Protein AF-A0A7C0ZXF4-F1 (afdb_monomer_lite)

pLDDT: mean 77.09, std 25.72, range [29.72, 98.56]

Foldseek 3Di:
DEWEAADQFKIKDAQLVDPDYHYYYPDPPDDCDPQVVLQVVLVNLLVVLLCVVCVVVVWDCRGKMKMKGWDFDVPPTDTDDIDIDIDGPRDDPVCVVVSVVSSCPRPSNVCVQQDDKDKDWDADPVRAIWIFIDTDPNHDDDDGDGDGDDDDDDDDDDDDDPPDDDPDDDPDDDDDDDDDDDDDDPDDDDDDDDDDDD

Structure (mmCIF, N/CA/C/O backbone):
data_AF-A0A7C0ZXF4-F1
#
_entry.id   AF-A0A7C0ZXF4-F1
#
loop_
_atom_site.group_PDB
_atom_site.id
_atom_site.type_symbol
_atom_site.label_atom_id
_atom_site.label_alt_id
_atom_site.label_comp_id
_atom_site.label_asym_id
_atom_site.label_entity_id
_atom_site.label_seq_id
_atom_site.pdbx_PDB_ins_code
_atom_site.Cartn_x
_atom_site.Cartn_y
_atom_site.Cartn_z
_atom_site.occupancy
_atom_site.B_iso_or_equiv
_atom_site.auth_seq_id
_atom_site.auth_comp_id
_atom_site.auth_asym_id
_atom_site.auth_atom_id
_atom_site.pdbx_PDB_model_num
ATOM 1 N N . MET A 1 1 ? 7.082 3.151 11.664 1.00 93.88 1 MET A N 1
ATOM 2 C CA . MET A 1 1 ? 6.699 2.372 10.469 1.00 93.88 1 MET A CA 1
ATOM 3 C C . MET A 1 1 ? 7.755 1.317 10.208 1.00 93.88 1 MET A C 1
ATOM 5 O O . MET A 1 1 ? 8.885 1.661 9.881 1.00 93.88 1 MET A O 1
ATOM 9 N N . LYS A 1 2 ? 7.403 0.035 10.301 1.00 96.50 2 LYS A N 1
ATOM 10 C CA . LYS A 1 2 ? 8.338 -1.076 10.078 1.00 96.50 2 LYS A CA 1
ATOM 11 C C . LYS A 1 2 ? 7.888 -1.917 8.887 1.00 96.50 2 LYS A C 1
ATOM 13 O O . LYS A 1 2 ? 6.796 -2.484 8.903 1.00 96.50 2 LYS A O 1
ATOM 18 N N . ILE A 1 3 ? 8.728 -1.994 7.859 1.00 97.50 3 ILE A N 1
ATOM 19 C CA . ILE A 1 3 ? 8.533 -2.823 6.667 1.00 97.50 3 ILE A CA 1
ATOM 20 C C . ILE A 1 3 ? 9.551 -3.960 6.704 1.00 97.50 3 ILE A C 1
ATOM 22 O O . ILE A 1 3 ? 10.752 -3.711 6.757 1.00 97.50 3 ILE A O 1
ATOM 26 N N . ARG A 1 4 ? 9.079 -5.205 6.661 1.00 97.06 4 ARG A N 1
ATOM 27 C CA . ARG A 1 4 ? 9.933 -6.400 6.650 1.00 97.06 4 ARG A CA 1
ATOM 28 C C . ARG A 1 4 ? 9.696 -7.205 5.388 1.00 97.06 4 ARG A C 1
ATOM 30 O O . ARG A 1 4 ? 8.566 -7.631 5.144 1.00 97.06 4 ARG A O 1
ATOM 37 N N . LEU A 1 5 ? 10.750 -7.436 4.615 1.00 96.75 5 LEU A N 1
ATOM 38 C CA . LEU A 1 5 ? 10.744 -8.347 3.477 1.00 96.75 5 LEU A CA 1
ATOM 39 C C . LEU A 1 5 ? 10.961 -9.777 3.992 1.00 96.75 5 LEU A C 1
ATOM 41 O O . LEU A 1 5 ? 12.031 -10.093 4.511 1.00 96.75 5 LEU A O 1
ATOM 45 N N . LEU A 1 6 ? 9.928 -10.613 3.876 1.00 95.50 6 LEU A N 1
ATOM 46 C CA . LEU A 1 6 ? 9.914 -11.988 4.395 1.00 95.50 6 LEU A CA 1
ATOM 47 C C . LEU A 1 6 ? 10.426 -13.005 3.364 1.00 95.50 6 LEU A C 1
ATOM 49 O O . LEU A 1 6 ? 10.795 -14.121 3.712 1.00 95.50 6 LEU A O 1
ATOM 53 N N . GLY A 1 7 ? 10.428 -12.621 2.090 1.00 94.25 7 GLY A N 1
ATOM 54 C CA . GLY A 1 7 ? 10.913 -13.410 0.965 1.00 94.25 7 GLY A CA 1
ATOM 55 C C . GLY A 1 7 ? 10.896 -12.575 -0.312 1.00 94.25 7 GLY A C 1
ATOM 56 O O . GLY A 1 7 ? 10.597 -11.385 -0.278 1.00 94.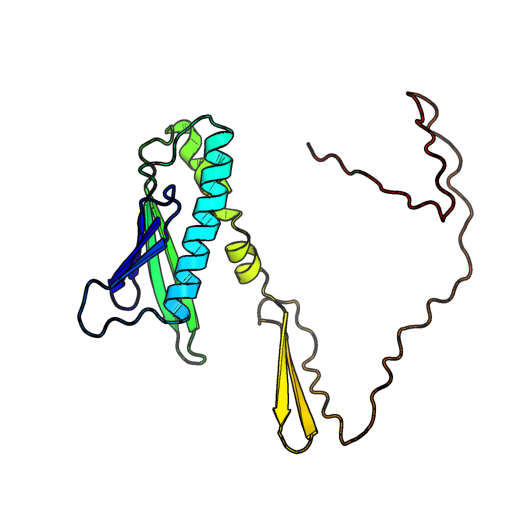25 7 GLY A O 1
ATOM 57 N N . GLU A 1 8 ? 11.176 -13.194 -1.456 1.00 94.25 8 GLU A N 1
ATOM 58 C CA . GLU A 1 8 ? 11.262 -12.485 -2.746 1.00 94.25 8 GLU A CA 1
ATOM 59 C C . GLU A 1 8 ? 9.948 -11.827 -3.186 1.00 94.25 8 GLU A C 1
ATOM 61 O O . GLU A 1 8 ? 9.953 -10.853 -3.935 1.00 94.25 8 GLU A O 1
ATOM 66 N N . THR A 1 9 ? 8.811 -12.371 -2.746 1.00 96.88 9 THR A N 1
ATOM 67 C CA . THR A 1 9 ? 7.481 -11.902 -3.154 1.00 96.88 9 THR A CA 1
ATOM 68 C C . THR A 1 9 ? 6.525 -11.701 -1.986 1.00 96.88 9 THR A C 1
ATOM 70 O O . THR A 1 9 ? 5.302 -11.825 -2.134 1.00 96.88 9 THR A O 1
ATOM 73 N N . GLU A 1 10 ? 7.075 -11.440 -0.802 1.00 97.75 10 GLU A N 1
ATOM 74 C CA . GLU A 1 10 ? 6.290 -11.272 0.410 1.00 97.75 10 GLU A CA 1
ATOM 75 C C . GLU A 1 10 ? 6.901 -10.240 1.358 1.00 97.75 10 GLU A C 1
ATOM 77 O O . GLU A 1 10 ? 8.080 -10.309 1.698 1.00 97.75 10 GLU A O 1
ATOM 82 N N . LEU A 1 11 ? 6.066 -9.322 1.851 1.00 98.00 11 LEU A N 1
ATOM 83 C CA . LEU A 1 11 ? 6.448 -8.373 2.891 1.00 98.00 11 LEU A CA 1
ATOM 84 C C . LEU A 1 11 ? 5.339 -8.168 3.921 1.00 98.00 11 LEU A C 1
ATOM 86 O O . LEU A 1 11 ? 4.159 -8.432 3.674 1.00 98.00 11 LEU A O 1
ATOM 90 N N . THR A 1 12 ? 5.726 -7.647 5.079 1.00 98.12 12 THR A N 1
ATOM 91 C CA . THR A 1 12 ? 4.804 -7.172 6.111 1.00 98.12 12 THR A CA 1
ATOM 92 C C . THR A 1 12 ? 5.082 -5.721 6.455 1.00 98.12 12 THR A C 1
ATOM 94 O O . THR A 1 12 ? 6.226 -5.275 6.447 1.00 98.12 12 THR A O 1
ATOM 97 N N . ALA A 1 13 ? 4.015 -4.995 6.757 1.00 97.56 13 ALA A N 1
ATOM 98 C CA . ALA A 1 13 ? 4.030 -3.615 7.193 1.00 97.56 13 ALA A CA 1
ATOM 99 C C . ALA A 1 13 ? 3.324 -3.533 8.553 1.00 97.56 13 ALA A C 1
ATOM 101 O O . ALA A 1 13 ? 2.176 -3.966 8.688 1.00 97.56 13 ALA A O 1
ATOM 102 N N . ARG A 1 14 ? 4.038 -3.043 9.566 1.00 97.31 14 ARG A N 1
ATOM 103 C CA . ARG A 1 14 ? 3.596 -2.951 10.965 1.00 97.31 14 ARG A CA 1
ATOM 104 C C . ARG A 1 14 ? 4.014 -1.620 11.569 1.00 97.31 14 ARG A C 1
ATOM 106 O O . ARG A 1 14 ? 4.796 -0.882 10.963 1.00 97.31 14 ARG A O 1
ATOM 113 N N . ASP A 1 15 ? 3.485 -1.323 12.751 1.00 95.56 15 ASP A N 1
ATOM 114 C CA . ASP A 1 15 ? 3.789 -0.110 13.516 1.00 95.56 15 ASP A CA 1
ATOM 115 C C . ASP A 1 15 ? 3.678 1.140 12.632 1.00 95.56 15 ASP A C 1
ATOM 117 O O . ASP A 1 15 ? 4.542 2.021 12.587 1.00 95.56 15 ASP A O 1
ATOM 121 N N . LEU A 1 16 ? 2.624 1.151 11.811 1.00 92.75 16 LEU A N 1
ATOM 122 C CA . LEU A 1 16 ? 2.461 2.097 10.711 1.00 92.75 16 LEU A CA 1
ATOM 123 C C . LEU A 1 16 ? 2.138 3.519 11.190 1.00 92.75 16 LEU A C 1
ATOM 125 O O . LEU A 1 16 ? 2.189 4.470 10.414 1.00 92.75 16 LEU A O 1
ATOM 129 N N . HIS A 1 17 ? 1.838 3.664 12.478 1.00 90.94 17 HIS A N 1
ATOM 130 C CA . HIS A 1 17 ? 1.586 4.929 13.148 1.00 90.94 17 HIS A CA 1
ATOM 131 C C . HIS A 1 17 ? 2.868 5.636 13.619 1.00 90.94 17 HIS A C 1
ATOM 133 O O . HIS A 1 17 ? 2.820 6.839 13.866 1.00 90.94 17 HIS A O 1
ATOM 139 N N . GLU A 1 18 ? 4.009 4.943 13.738 1.00 91.75 18 GLU A N 1
ATOM 140 C CA . GLU A 1 18 ? 5.262 5.596 14.148 1.00 91.75 18 GLU A CA 1
ATOM 141 C C . GLU A 1 18 ? 5.862 6.407 12.983 1.00 91.75 18 GLU A C 1
ATOM 143 O O . GLU A 1 18 ? 5.849 5.953 11.837 1.00 91.75 18 GLU A O 1
ATOM 148 N N . ALA A 1 19 ? 6.466 7.562 13.278 1.00 88.31 19 ALA A N 1
ATOM 149 C CA . ALA A 1 19 ? 6.980 8.494 12.267 1.00 88.31 19 ALA A CA 1
ATOM 150 C C . ALA A 1 19 ? 8.192 7.975 11.470 1.00 88.31 19 ALA A C 1
ATOM 152 O O . ALA A 1 19 ? 8.346 8.302 10.293 1.00 88.31 19 ALA A O 1
ATOM 153 N N . GLU A 1 20 ? 9.060 7.182 12.098 1.00 93.38 20 GLU A N 1
ATOM 154 C CA . GLU A 1 20 ? 10.287 6.692 11.471 1.00 93.38 20 GLU A CA 1
ATOM 155 C C . GLU A 1 20 ? 10.004 5.497 10.553 1.00 93.38 20 GLU A C 1
ATOM 157 O O . GLU A 1 20 ? 9.312 4.555 10.944 1.00 93.38 20 GLU A O 1
ATOM 162 N N . LEU A 1 21 ? 10.537 5.522 9.328 1.00 91.88 21 LEU A N 1
ATOM 163 C CA . LEU A 1 21 ? 10.459 4.403 8.391 1.00 91.88 21 LEU A CA 1
ATOM 164 C C . LEU A 1 21 ? 11.694 3.510 8.527 1.00 91.88 21 LEU A C 1
ATOM 166 O O . LEU A 1 21 ? 12.795 3.909 8.157 1.00 91.88 21 LEU A O 1
ATOM 170 N N . SER A 1 22 ? 11.484 2.275 8.969 1.00 93.94 22 SER A N 1
ATOM 171 C CA . SER A 1 22 ? 12.486 1.213 8.978 1.00 93.94 22 SER A CA 1
ATOM 172 C C . SER A 1 22 ? 12.133 0.154 7.937 1.00 93.94 22 SER A C 1
ATOM 174 O O . SER A 1 22 ? 10.993 -0.313 7.881 1.00 93.94 22 SER A O 1
ATOM 176 N N . VAL A 1 23 ? 13.107 -0.219 7.106 1.00 93.56 23 VAL A N 1
ATOM 177 C CA . VAL A 1 23 ? 12.973 -1.275 6.096 1.00 93.56 23 VAL A CA 1
ATOM 178 C C . VAL A 1 23 ? 14.054 -2.317 6.341 1.00 93.56 23 VAL A C 1
ATOM 180 O O . VAL A 1 23 ? 15.241 -1.996 6.311 1.00 93.56 23 VAL A O 1
ATOM 183 N N . THR A 1 24 ? 13.649 -3.563 6.565 1.00 93.94 24 THR A N 1
ATOM 184 C CA . THR A 1 24 ? 14.561 -4.688 6.787 1.00 93.94 24 THR A CA 1
ATOM 185 C C . THR A 1 24 ? 14.213 -5.868 5.883 1.00 93.94 24 THR A C 1
ATOM 187 O O . THR A 1 24 ? 13.098 -5.977 5.367 1.00 93.94 24 THR A O 1
ATOM 190 N N . ALA A 1 25 ? 15.184 -6.755 5.672 1.00 92.62 25 ALA A N 1
ATOM 191 C CA . ALA A 1 25 ? 15.003 -8.005 4.948 1.00 92.62 25 ALA A CA 1
ATOM 192 C C . ALA A 1 25 ? 15.467 -9.170 5.825 1.00 92.62 25 ALA A C 1
ATOM 194 O O . ALA A 1 25 ? 16.545 -9.105 6.410 1.00 92.62 25 ALA A O 1
ATOM 195 N N . ASP A 1 26 ? 14.644 -10.212 5.931 1.00 87.62 26 ASP A N 1
ATOM 196 C CA . ASP A 1 26 ? 14.838 -11.289 6.910 1.00 87.62 26 ASP A CA 1
ATOM 197 C C . ASP A 1 26 ? 15.811 -12.395 6.439 1.00 87.62 26 ASP A C 1
ATOM 199 O O . ASP A 1 26 ? 16.071 -13.337 7.184 1.00 87.62 26 ASP A O 1
ATOM 203 N N . GLY A 1 27 ? 16.359 -12.306 5.222 1.00 80.69 27 GLY A N 1
ATOM 204 C CA . GLY A 1 27 ? 17.192 -13.349 4.615 1.00 80.69 27 GLY A CA 1
ATOM 205 C C . GLY A 1 27 ? 18.392 -12.804 3.845 1.00 80.69 27 GLY A C 1
ATOM 206 O O . GLY A 1 27 ? 18.349 -11.705 3.286 1.00 80.69 27 GLY A O 1
ATOM 207 N N . GLU A 1 28 ? 19.467 -13.593 3.790 1.00 80.12 28 GLU A N 1
ATOM 208 C CA . GLU A 1 28 ? 20.647 -13.268 2.988 1.00 80.12 28 GLU A CA 1
ATOM 209 C C . GLU A 1 28 ? 20.293 -13.205 1.496 1.00 80.12 28 GLU A C 1
ATOM 211 O O . GLU A 1 28 ? 19.558 -14.038 0.969 1.00 80.12 28 GLU A O 1
ATOM 216 N N . GLY A 1 29 ? 20.797 -12.182 0.804 1.00 81.75 29 GLY A N 1
ATOM 217 C CA . GLY A 1 29 ? 20.542 -11.977 -0.624 1.00 81.75 29 GLY A CA 1
ATOM 218 C C . GLY A 1 29 ? 19.190 -11.340 -0.963 1.00 81.75 29 GLY A C 1
ATOM 219 O O . GLY A 1 29 ? 19.013 -10.904 -2.102 1.00 81.75 29 GLY A O 1
ATOM 220 N N . LEU A 1 30 ? 18.271 -11.195 0.000 1.00 88.44 30 LEU A N 1
ATOM 221 C CA . LEU A 1 30 ? 17.041 -10.436 -0.212 1.00 88.44 30 LEU A CA 1
ATOM 222 C C . LEU A 1 30 ? 17.370 -8.956 -0.428 1.00 88.44 30 LEU A C 1
ATOM 224 O O . LEU A 1 30 ? 18.056 -8.314 0.370 1.00 88.44 30 LEU A O 1
ATOM 228 N N . ARG A 1 31 ? 16.869 -8.403 -1.532 1.00 86.12 31 ARG A N 1
ATOM 229 C CA . ARG A 1 31 ? 17.080 -7.005 -1.905 1.00 86.12 31 ARG A CA 1
ATOM 230 C C . ARG A 1 31 ? 15.752 -6.289 -1.999 1.00 86.12 31 ARG A C 1
ATOM 232 O O . ARG A 1 31 ? 14.851 -6.720 -2.707 1.00 86.12 31 ARG A O 1
ATOM 239 N N . PHE A 1 32 ? 15.670 -5.157 -1.316 1.00 90.56 32 PHE A N 1
ATOM 240 C CA . PHE A 1 32 ? 14.528 -4.268 -1.418 1.00 90.56 32 PHE A CA 1
ATOM 241 C C . PHE A 1 32 ? 14.687 -3.387 -2.661 1.00 90.56 32 PHE A C 1
ATOM 243 O O . PHE A 1 32 ? 15.427 -2.402 -2.652 1.00 90.56 32 PHE A O 1
ATOM 250 N N . GLY A 1 33 ? 14.071 -3.807 -3.765 1.00 92.75 33 GLY A N 1
ATOM 251 C CA . GLY A 1 33 ? 14.150 -3.149 -5.060 1.00 92.75 33 GLY A CA 1
ATOM 252 C C . GLY A 1 33 ? 12.904 -2.336 -5.400 1.00 92.75 33 GLY A C 1
ATOM 253 O O . GLY A 1 33 ? 12.018 -2.093 -4.581 1.00 92.75 33 GLY A O 1
ATOM 254 N N . ALA A 1 34 ? 12.828 -1.902 -6.659 1.00 94.75 34 ALA A N 1
ATOM 255 C CA . ALA A 1 34 ? 11.731 -1.067 -7.142 1.00 94.75 34 ALA A CA 1
ATOM 256 C C . ALA A 1 34 ? 10.359 -1.766 -7.066 1.00 94.75 34 ALA A C 1
ATOM 258 O O . ALA A 1 34 ? 9.347 -1.102 -6.846 1.00 94.75 34 ALA A O 1
ATOM 259 N N . MET A 1 35 ? 10.315 -3.092 -7.233 1.00 95.06 35 MET A N 1
ATOM 260 C CA . MET A 1 35 ? 9.062 -3.854 -7.199 1.00 95.06 35 MET A CA 1
ATOM 261 C C . MET A 1 35 ? 8.552 -4.003 -5.760 1.00 95.06 35 MET A C 1
ATOM 263 O O . MET A 1 35 ? 7.368 -3.789 -5.499 1.00 95.06 35 MET A O 1
ATOM 267 N N . GLU A 1 36 ? 9.452 -4.262 -4.813 1.00 95.88 36 GLU A N 1
ATOM 268 C CA . GLU A 1 36 ? 9.168 -4.323 -3.378 1.00 95.88 36 GLU A CA 1
ATOM 269 C C . GLU A 1 36 ? 8.729 -2.944 -2.866 1.00 95.88 36 GLU A C 1
ATOM 271 O O . GLU A 1 36 ? 7.735 -2.830 -2.144 1.00 95.88 36 GLU A O 1
ATOM 276 N N . MET A 1 37 ? 9.400 -1.873 -3.309 1.00 95.94 37 MET A N 1
ATOM 277 C CA . MET A 1 37 ? 9.008 -0.490 -3.018 1.00 95.94 37 MET A CA 1
ATOM 278 C C . MET A 1 37 ? 7.623 -0.155 -3.572 1.00 95.94 37 MET A C 1
ATOM 280 O O . MET A 1 37 ? 6.831 0.496 -2.891 1.00 95.94 37 MET A O 1
ATOM 284 N N . PHE A 1 38 ? 7.296 -0.615 -4.780 1.00 96.94 38 PHE A N 1
ATOM 285 C CA . PHE A 1 38 ? 5.969 -0.423 -5.356 1.00 96.94 38 PHE A CA 1
ATOM 286 C C . PHE A 1 38 ? 4.886 -1.106 -4.510 1.00 96.94 38 PHE A C 1
ATOM 288 O O . PHE A 1 38 ? 3.908 -0.461 -4.130 1.00 96.94 38 PHE A O 1
ATOM 295 N N . VAL A 1 39 ? 5.071 -2.374 -4.135 1.00 97.69 39 VAL A N 1
ATOM 296 C CA . VAL A 1 39 ? 4.112 -3.085 -3.271 1.00 97.69 39 VAL A CA 1
ATOM 297 C C . VAL A 1 39 ? 4.019 -2.437 -1.885 1.00 97.69 39 VAL A C 1
ATOM 299 O O . VAL A 1 39 ? 2.926 -2.299 -1.335 1.00 97.69 39 VAL A O 1
ATOM 302 N N . THR A 1 40 ? 5.141 -1.957 -1.348 1.00 97.62 40 THR A N 1
ATOM 303 C CA . THR A 1 40 ? 5.182 -1.197 -0.090 1.00 97.62 40 THR A CA 1
ATOM 304 C C . THR A 1 40 ? 4.375 0.090 -0.192 1.00 97.62 40 THR A C 1
ATOM 306 O O . THR A 1 40 ? 3.578 0.384 0.695 1.00 97.62 40 THR A O 1
ATOM 309 N N . SER A 1 41 ? 4.501 0.830 -1.297 1.00 97.62 41 SER A N 1
ATOM 310 C CA . SER A 1 41 ? 3.715 2.046 -1.515 1.00 97.62 41 SER A CA 1
ATOM 311 C C . SER A 1 41 ? 2.211 1.758 -1.511 1.00 97.62 41 SER A C 1
ATOM 313 O O . SER A 1 41 ? 1.449 2.525 -0.924 1.00 97.62 41 SER A O 1
ATOM 315 N N . LEU A 1 42 ? 1.781 0.617 -2.067 1.00 98.00 42 LEU A N 1
ATOM 316 C CA . LEU A 1 42 ? 0.381 0.190 -2.055 1.00 98.00 42 LEU A CA 1
ATOM 317 C C . LEU A 1 42 ? -0.119 -0.103 -0.630 1.00 98.00 42 LEU A C 1
ATOM 319 O O . LEU A 1 42 ? -1.220 0.321 -0.271 1.00 98.00 42 LEU A O 1
ATOM 323 N N . ALA A 1 43 ? 0.695 -0.770 0.194 1.00 98.06 43 ALA A N 1
ATOM 324 C CA . ALA A 1 43 ? 0.382 -1.005 1.604 1.00 98.06 43 ALA A CA 1
ATOM 325 C C . ALA A 1 43 ? 0.264 0.315 2.385 1.00 98.06 43 ALA A C 1
ATOM 327 O O . ALA A 1 43 ? -0.731 0.532 3.072 1.00 98.06 43 ALA A O 1
ATOM 328 N N . LEU A 1 44 ? 1.225 1.231 2.221 1.00 97.50 44 LEU A N 1
ATOM 329 C CA . LEU A 1 44 ? 1.225 2.533 2.900 1.00 97.50 44 LEU A CA 1
ATOM 330 C C . LEU A 1 44 ? 0.060 3.429 2.456 1.00 97.50 44 LEU A C 1
ATOM 332 O O . LEU A 1 44 ? -0.576 4.072 3.287 1.00 97.50 44 LEU A O 1
ATOM 336 N N . CYS A 1 45 ? -0.267 3.436 1.163 1.00 98.31 45 CYS A N 1
ATOM 337 C CA . CYS A 1 45 ? -1.445 4.125 0.636 1.00 98.31 45 CYS A CA 1
ATOM 338 C C . CYS A 1 45 ? -2.739 3.590 1.257 1.00 98.31 45 CYS A C 1
ATOM 340 O O . CYS A 1 45 ? -3.602 4.367 1.662 1.00 98.31 45 CYS A O 1
ATOM 342 N N . THR A 1 46 ? -2.859 2.268 1.374 1.00 98.38 46 TH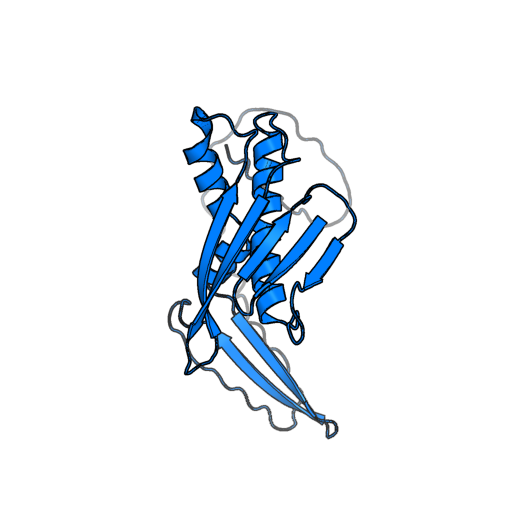R A N 1
ATOM 343 C CA . THR A 1 46 ? -4.035 1.636 1.984 1.00 98.38 46 THR A CA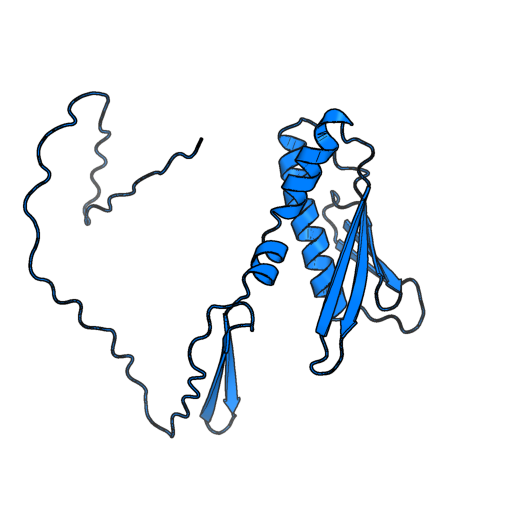 1
ATOM 344 C C . THR A 1 46 ? -4.126 1.956 3.469 1.00 98.38 46 THR A C 1
ATOM 346 O O . THR A 1 46 ? -5.189 2.346 3.948 1.00 98.38 46 THR A O 1
ATOM 349 N N . TYR A 1 47 ? -3.004 1.889 4.186 1.00 98.06 47 TYR A N 1
ATOM 350 C CA . TYR A 1 47 ? -2.936 2.312 5.579 1.00 98.06 47 TYR A CA 1
ATOM 351 C C . TYR A 1 47 ? -3.358 3.771 5.765 1.00 98.06 47 TYR A C 1
ATOM 353 O O . TYR A 1 47 ? -4.136 4.051 6.667 1.00 98.06 47 TYR A O 1
ATOM 361 N N . ALA A 1 48 ? -2.922 4.698 4.908 1.00 97.62 48 ALA A N 1
ATOM 362 C CA . ALA A 1 48 ? -3.311 6.104 5.021 1.00 97.62 48 ALA A CA 1
ATOM 363 C C . ALA A 1 48 ? -4.836 6.298 4.920 1.00 97.62 48 ALA A C 1
ATOM 365 O O . ALA A 1 48 ? -5.415 7.088 5.672 1.00 97.62 48 ALA A O 1
ATOM 366 N N . VAL A 1 49 ? -5.498 5.544 4.034 1.00 98.31 49 VAL A N 1
ATOM 367 C CA . VAL A 1 49 ? -6.964 5.547 3.928 1.00 98.31 49 VAL A CA 1
ATOM 368 C C . VAL A 1 49 ? -7.606 4.940 5.173 1.00 98.31 49 VAL A C 1
ATOM 370 O O . VAL A 1 49 ? -8.512 5.549 5.741 1.00 98.31 49 VAL A O 1
ATOM 373 N N . LEU A 1 50 ? -7.111 3.794 5.649 1.00 98.19 50 LEU A N 1
ATOM 374 C CA . LEU A 1 50 ? -7.634 3.138 6.850 1.00 98.19 50 LEU A CA 1
ATOM 375 C C . LEU A 1 50 ? -7.431 3.975 8.112 1.00 98.19 50 LEU A C 1
ATOM 377 O O . LEU A 1 50 ? -8.357 4.092 8.899 1.00 98.19 50 LEU A O 1
ATOM 381 N N . ALA A 1 51 ? -6.288 4.637 8.274 1.00 97.31 51 ALA A N 1
ATOM 382 C CA . ALA A 1 51 ? -6.034 5.571 9.366 1.00 97.31 51 ALA A CA 1
ATOM 383 C C . ALA A 1 51 ? -6.971 6.785 9.305 1.00 97.31 51 ALA A C 1
ATOM 385 O O . ALA A 1 51 ? -7.419 7.285 10.335 1.00 97.31 51 ALA A O 1
ATOM 386 N N . SER A 1 52 ? -7.313 7.259 8.102 1.00 97.62 52 SER A N 1
ATOM 387 C CA . SER A 1 52 ? -8.325 8.305 7.950 1.00 97.62 52 SER A CA 1
ATOM 388 C C . SER A 1 52 ? -9.728 7.818 8.292 1.00 97.62 52 SER A C 1
ATOM 390 O O . SER A 1 52 ? -10.480 8.556 8.923 1.00 97.62 52 SER A O 1
ATOM 392 N N . TYR A 1 53 ? -10.076 6.596 7.895 1.00 98.12 53 TYR A N 1
ATOM 393 C CA . TYR A 1 53 ? -11.344 5.967 8.240 1.00 98.12 53 TYR A CA 1
ATOM 394 C C . TYR A 1 53 ? -11.456 5.712 9.750 1.00 98.12 53 TYR A C 1
ATOM 396 O O . TYR A 1 53 ? -12.468 6.051 10.351 1.00 98.12 53 TYR A O 1
ATOM 404 N N . ALA A 1 54 ? -10.387 5.224 10.381 1.00 97.81 54 ALA A N 1
ATOM 405 C CA . ALA A 1 54 ? -10.290 4.962 11.813 1.00 97.81 54 ALA A CA 1
ATOM 406 C C . ALA A 1 54 ? -10.641 6.199 12.650 1.00 97.81 54 ALA A C 1
ATOM 408 O O . ALA A 1 54 ? -11.433 6.108 13.582 1.00 97.81 54 ALA A O 1
ATOM 409 N N . ARG A 1 55 ? -10.157 7.383 12.244 1.00 97.38 55 ARG A N 1
ATOM 410 C CA . ARG A 1 55 ? -10.526 8.662 12.877 1.00 97.38 55 ARG A CA 1
ATOM 411 C C . ARG A 1 55 ? -12.021 8.978 12.796 1.00 97.38 55 ARG A C 1
ATOM 413 O O . ARG A 1 55 ? -12.538 9.616 13.700 1.00 97.38 55 ARG A O 1
ATOM 420 N N . GLN A 1 56 ? -12.712 8.565 11.732 1.00 97.44 56 GLN A N 1
ATOM 421 C CA . GLN A 1 56 ? -14.156 8.804 11.568 1.00 97.44 56 GLN A CA 1
ATOM 422 C C . GLN A 1 56 ? -15.003 7.892 12.457 1.00 97.44 56 GLN A C 1
ATOM 424 O O . GLN A 1 56 ? -16.129 8.244 12.793 1.00 97.44 56 GLN A O 1
ATOM 429 N N . ILE A 1 57 ? -14.477 6.716 12.798 1.00 97.25 57 ILE A N 1
ATOM 430 C CA . ILE A 1 57 ? -15.135 5.734 13.667 1.00 97.25 57 ILE A CA 1
ATOM 431 C C . ILE A 1 57 ? -14.508 5.680 15.066 1.00 97.25 57 ILE A C 1
ATOM 433 O O . ILE A 1 57 ? -14.764 4.732 15.801 1.00 97.25 57 ILE A O 1
ATOM 437 N N . GLU A 1 58 ? -13.671 6.667 15.403 1.00 96.62 58 GLU A N 1
ATOM 438 C CA . GLU A 1 58 ? -13.000 6.815 16.703 1.00 96.62 58 GLU A CA 1
ATOM 439 C C . GLU A 1 58 ? -12.292 5.530 17.174 1.00 96.62 58 GLU A C 1
ATOM 441 O O . GLU A 1 58 ? -12.307 5.169 18.346 1.00 96.62 58 GLU A O 1
ATOM 446 N N . THR A 1 59 ? -11.670 4.818 16.232 1.00 96.56 59 THR A N 1
ATOM 447 C CA . THR A 1 59 ? -10.936 3.566 16.467 1.00 96.56 59 THR A CA 1
ATOM 448 C C . THR A 1 59 ? -9.437 3.800 16.270 1.00 96.56 59 THR A C 1
ATOM 450 O O . THR A 1 59 ? -9.042 4.624 15.441 1.00 96.56 59 THR A O 1
ATOM 453 N N . GLY A 1 60 ? -8.585 3.101 17.020 1.00 95.81 60 GLY A N 1
ATOM 454 C CA . GLY A 1 60 ? -7.138 3.184 16.845 1.00 95.81 60 GLY A CA 1
ATOM 455 C C . GLY A 1 60 ? -6.615 2.298 15.709 1.00 95.81 60 GLY A C 1
ATOM 456 O O . GLY A 1 60 ? -7.337 1.513 15.089 1.00 95.81 60 GLY A O 1
ATOM 457 N N . VAL A 1 61 ? -5.337 2.485 15.381 1.00 96.81 61 VAL A N 1
ATOM 458 C CA . VAL A 1 61 ? -4.616 1.750 14.323 1.00 96.81 61 VAL A CA 1
ATOM 459 C C . VAL A 1 61 ? -3.254 1.254 14.809 1.00 96.81 61 VAL A C 1
ATOM 461 O O . VAL A 1 61 ? -2.370 0.986 13.993 1.00 96.81 61 VAL A O 1
ATOM 464 N N . ALA A 1 62 ? -3.057 1.188 16.129 1.00 94.56 62 ALA A N 1
ATOM 465 C CA . ALA A 1 62 ? -1.756 0.879 16.710 1.00 94.56 62 ALA A CA 1
ATOM 466 C C . ALA A 1 62 ? -1.306 -0.523 16.281 1.00 94.56 62 ALA A C 1
ATOM 468 O O . ALA A 1 62 ? -0.203 -0.675 15.753 1.00 94.56 62 ALA A O 1
ATOM 469 N N . ASP A 1 63 ? -2.226 -1.486 16.370 1.00 95.06 63 ASP A N 1
ATOM 470 C CA . ASP A 1 63 ? -1.996 -2.891 16.027 1.00 95.06 63 ASP A CA 1
ATOM 471 C C . ASP A 1 63 ? -2.414 -3.261 14.593 1.00 95.06 63 ASP A C 1
ATOM 473 O O . ASP A 1 63 ? -2.535 -4.444 14.253 1.00 95.06 63 ASP A O 1
ATOM 477 N N . LEU A 1 64 ? -2.640 -2.270 13.721 1.00 97.75 64 LEU A N 1
ATOM 478 C CA . LEU A 1 64 ? -2.975 -2.519 12.321 1.00 97.75 64 LEU A CA 1
ATOM 479 C C . LEU A 1 64 ? -1.742 -3.037 11.570 1.00 97.75 64 LEU A C 1
ATOM 481 O O . LEU A 1 64 ? -0.707 -2.374 11.481 1.00 97.75 64 LEU A O 1
ATOM 485 N N . GLN A 1 65 ? -1.872 -4.224 10.983 1.00 98.31 65 GLN A N 1
ATOM 486 C CA . GLN A 1 65 ? -0.819 -4.871 10.206 1.00 98.31 65 GLN A CA 1
ATOM 487 C C . GLN A 1 65 ? -1.304 -5.180 8.796 1.00 98.31 65 GLN A C 1
ATOM 489 O O . GLN A 1 65 ? -2.434 -5.626 8.599 1.00 98.31 65 GLN A O 1
ATOM 494 N N . ILE A 1 66 ? -0.422 -5.007 7.815 1.00 98.56 66 ILE A N 1
ATOM 495 C CA . ILE A 1 66 ? -0.697 -5.348 6.420 1.00 98.56 66 ILE A CA 1
ATOM 496 C C . ILE A 1 66 ? 0.356 -6.346 5.947 1.00 98.56 66 ILE A C 1
ATOM 498 O O . ILE A 1 66 ? 1.554 -6.068 5.984 1.00 98.56 66 ILE A O 1
ATOM 502 N N . ARG A 1 67 ? -0.080 -7.516 5.482 1.00 98.56 67 ARG A N 1
ATOM 503 C CA . ARG A 1 67 ? 0.766 -8.506 4.814 1.00 98.56 67 ARG A CA 1
ATOM 504 C C . ARG A 1 67 ? 0.489 -8.468 3.321 1.00 98.56 67 ARG A C 1
ATOM 506 O O . ARG A 1 67 ? -0.650 -8.611 2.882 1.00 98.56 67 ARG A O 1
ATOM 513 N N . MET A 1 68 ? 1.550 -8.317 2.544 1.00 98.50 68 MET A N 1
ATOM 514 C CA . MET A 1 68 ? 1.496 -8.231 1.093 1.00 98.50 68 MET A CA 1
ATOM 515 C C . MET A 1 68 ? 2.182 -9.446 0.490 1.00 98.50 68 MET A C 1
ATOM 517 O O . MET A 1 68 ? 3.318 -9.759 0.840 1.00 98.50 68 MET A O 1
ATOM 521 N N . ARG A 1 69 ? 1.507 -10.106 -0.447 1.00 98.50 69 ARG A N 1
ATOM 522 C CA . ARG A 1 69 ? 2.064 -11.189 -1.264 1.00 98.50 69 ARG A CA 1
ATOM 523 C C . ARG A 1 69 ? 1.805 -10.871 -2.720 1.00 98.50 69 ARG A C 1
ATOM 525 O O . ARG A 1 69 ? 0.697 -10.466 -3.058 1.00 98.50 69 ARG A O 1
ATOM 532 N N . TRP A 1 70 ? 2.780 -11.063 -3.590 1.00 98.12 70 TRP A N 1
ATOM 533 C CA . TRP A 1 70 ? 2.587 -10.837 -5.019 1.00 98.12 70 TRP A CA 1
ATOM 534 C C . TRP A 1 70 ? 3.151 -11.980 -5.845 1.00 98.12 70 TRP A C 1
ATOM 536 O O . TRP A 1 70 ? 3.799 -12.885 -5.333 1.00 98.12 70 TRP A O 1
ATOM 546 N N . ARG A 1 71 ? 2.853 -11.960 -7.140 1.00 97.62 71 ARG A N 1
ATOM 547 C CA . ARG A 1 71 ? 3.454 -12.875 -8.108 1.00 97.62 71 ARG A CA 1
ATOM 548 C C . ARG A 1 71 ? 3.840 -12.113 -9.362 1.00 97.62 71 ARG A C 1
ATOM 550 O 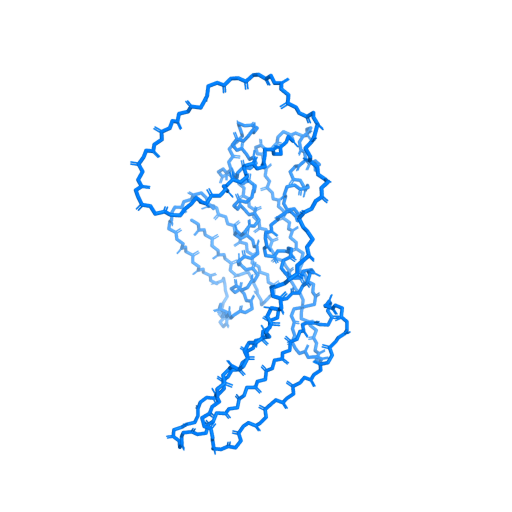O . ARG A 1 71 ? 3.140 -11.177 -9.764 1.00 97.62 71 ARG A O 1
ATOM 557 N N . TYR A 1 72 ? 4.935 -12.525 -9.980 1.00 96.25 72 TYR A N 1
ATOM 558 C CA . TYR A 1 72 ? 5.367 -11.989 -11.260 1.00 96.25 72 TYR A CA 1
ATOM 559 C C . TYR A 1 72 ? 4.705 -12.745 -12.418 1.00 96.25 72 TYR A C 1
ATOM 561 O O . TYR A 1 72 ? 4.325 -13.908 -12.292 1.00 96.25 72 TYR A O 1
ATOM 569 N N . ARG A 1 73 ? 4.563 -12.073 -13.559 1.00 95.06 73 ARG A N 1
ATOM 570 C CA . ARG A 1 73 ? 4.289 -12.699 -14.855 1.00 95.06 73 ARG A CA 1
ATOM 571 C C . ARG A 1 73 ? 5.393 -12.293 -15.811 1.00 95.06 73 ARG A C 1
ATOM 573 O O . ARG A 1 73 ? 5.730 -11.114 -15.887 1.00 95.06 73 ARG A O 1
ATOM 580 N N . ASP A 1 74 ? 5.886 -13.253 -16.580 1.00 93.62 74 ASP A N 1
ATOM 581 C CA . ASP A 1 74 ? 6.842 -13.010 -17.652 1.00 93.62 74 ASP A CA 1
ATOM 582 C C . ASP A 1 74 ? 6.183 -12.467 -18.925 1.00 93.62 74 ASP A C 1
ATOM 584 O O . ASP A 1 74 ? 4.990 -12.639 -19.177 1.00 93.62 74 ASP A O 1
ATOM 588 N N . ARG A 1 75 ? 6.997 -11.838 -19.779 1.00 89.75 75 ARG A N 1
ATOM 589 C CA . ARG A 1 75 ? 6.615 -11.386 -21.132 1.00 89.75 75 ARG A CA 1
ATOM 590 C C . ARG A 1 75 ? 5.360 -10.475 -21.172 1.00 89.75 75 ARG A C 1
ATOM 592 O O . ARG A 1 75 ? 4.308 -10.883 -21.667 1.00 89.75 75 ARG A O 1
ATOM 599 N N . PRO A 1 76 ? 5.461 -9.192 -20.767 1.00 88.62 76 PRO A N 1
ATOM 600 C CA . PRO A 1 76 ? 6.601 -8.548 -20.108 1.00 88.62 76 PRO A CA 1
ATOM 601 C C . PRO A 1 76 ? 6.669 -8.873 -18.613 1.00 88.62 76 PRO A C 1
ATOM 603 O O . PRO A 1 76 ? 5.617 -9.020 -17.989 1.00 88.62 76 PRO A O 1
ATOM 606 N N . TYR A 1 77 ? 7.895 -8.910 -18.071 1.00 91.56 77 TYR A N 1
ATOM 607 C CA . TYR A 1 77 ? 8.160 -9.078 -16.639 1.00 91.56 77 TYR A CA 1
ATOM 608 C C . TYR A 1 77 ? 7.517 -7.941 -15.842 1.00 91.56 77 TYR A C 1
ATOM 610 O O . TYR A 1 77 ? 7.863 -6.772 -16.025 1.00 91.56 77 TYR A O 1
ATOM 618 N N . ARG A 1 78 ? 6.533 -8.282 -15.011 1.00 93.25 78 ARG A N 1
ATOM 619 C CA . ARG A 1 78 ? 5.771 -7.339 -14.181 1.00 93.25 78 ARG A CA 1
ATOM 620 C C . ARG A 1 78 ? 5.095 -8.061 -13.024 1.00 93.25 78 ARG A C 1
ATOM 622 O O . ARG A 1 78 ? 4.952 -9.281 -13.060 1.00 93.25 78 ARG A O 1
ATOM 629 N N . ILE A 1 79 ? 4.594 -7.304 -12.052 1.00 94.94 79 ILE A N 1
ATOM 630 C CA . ILE A 1 79 ? 3.636 -7.830 -11.073 1.00 94.94 79 ILE A CA 1
ATOM 631 C C . ILE A 1 79 ? 2.333 -8.183 -11.793 1.00 94.94 79 ILE A C 1
ATOM 633 O O . ILE A 1 79 ? 1.771 -7.368 -12.525 1.00 94.94 79 ILE A O 1
ATOM 637 N N . ASP A 1 80 ? 1.876 -9.412 -11.594 1.00 95.12 80 ASP A N 1
ATOM 638 C CA . ASP A 1 80 ? 0.627 -9.929 -12.146 1.00 95.12 80 ASP A CA 1
ATOM 639 C C . ASP A 1 80 ? -0.546 -9.740 -11.192 1.00 95.12 80 ASP A C 1
ATOM 641 O O . ASP A 1 80 ? -1.620 -9.307 -11.599 1.00 95.12 80 ASP A O 1
ATOM 645 N N . ALA A 1 81 ? -0.327 -10.076 -9.922 1.00 95.81 81 ALA A N 1
ATOM 646 C CA . ALA A 1 81 ? -1.331 -10.002 -8.876 1.00 95.81 81 ALA A CA 1
ATOM 647 C C . ALA A 1 81 ? -0.674 -9.628 -7.549 1.00 95.81 81 ALA A C 1
ATOM 649 O O . ALA A 1 81 ? 0.459 -10.034 -7.275 1.00 95.81 81 ALA A O 1
ATOM 650 N N . VAL A 1 82 ? -1.419 -8.885 -6.733 1.00 97.38 82 VAL A N 1
ATOM 651 C CA . VAL A 1 82 ? -1.062 -8.529 -5.361 1.00 97.38 82 VAL A CA 1
ATOM 652 C C . VAL A 1 82 ? -2.220 -8.933 -4.459 1.00 97.38 82 VAL A C 1
ATOM 654 O O . VAL A 1 82 ? -3.353 -8.520 -4.682 1.00 97.38 82 VAL A O 1
ATOM 657 N N . ASN A 1 83 ? -1.924 -9.732 -3.443 1.00 97.88 83 ASN A N 1
ATOM 658 C CA . ASN A 1 83 ? -2.838 -10.106 -2.378 1.00 97.88 83 ASN A CA 1
ATOM 659 C C . ASN A 1 83 ? -2.466 -9.318 -1.123 1.00 97.88 83 ASN A C 1
ATOM 661 O O . ASN A 1 83 ? -1.317 -9.368 -0.673 1.00 97.88 83 ASN A O 1
ATOM 665 N N . MET A 1 84 ? -3.446 -8.620 -0.561 1.00 98.00 84 MET A N 1
ATOM 666 C CA . MET A 1 84 ? -3.309 -7.822 0.650 1.00 98.00 84 MET A CA 1
ATOM 667 C C . MET A 1 84 ? -4.158 -8.444 1.755 1.00 98.00 84 MET A C 1
ATOM 669 O O . MET A 1 84 ? -5.358 -8.629 1.586 1.00 98.00 84 MET A O 1
ATOM 673 N N . ASP A 1 85 ? -3.519 -8.780 2.868 1.00 98.31 85 ASP A N 1
ATOM 674 C CA . ASP A 1 85 ? -4.147 -9.318 4.072 1.00 98.31 85 ASP A CA 1
ATOM 675 C C . ASP A 1 85 ? -3.980 -8.277 5.184 1.00 98.31 85 ASP A C 1
ATOM 677 O O . ASP A 1 85 ? -2.855 -7.907 5.529 1.00 98.31 85 ASP A O 1
ATOM 681 N N . ILE A 1 86 ? -5.100 -7.745 5.672 1.00 98.38 86 ILE A N 1
ATOM 682 C CA . ILE A 1 86 ? -5.139 -6.662 6.654 1.00 98.38 86 ILE A CA 1
ATOM 683 C C . ILE A 1 86 ? -5.648 -7.242 7.964 1.00 98.38 86 ILE A C 1
ATOM 685 O O . ILE A 1 86 ? -6.762 -7.757 8.036 1.00 98.38 86 ILE A O 1
ATOM 689 N N . ARG A 1 87 ? -4.843 -7.112 9.016 1.00 98.25 87 ARG A N 1
ATOM 690 C CA . ARG A 1 87 ? -5.226 -7.464 10.381 1.00 98.25 87 ARG A CA 1
ATOM 691 C C . ARG A 1 87 ? -5.413 -6.185 11.168 1.00 98.25 87 ARG A C 1
ATOM 693 O O . ARG A 1 87 ? -4.468 -5.417 11.315 1.00 98.25 87 ARG A O 1
ATOM 700 N N . TRP A 1 88 ? -6.624 -5.974 11.665 1.00 97.75 88 TRP A N 1
ATOM 701 C CA . TRP A 1 88 ? -6.977 -4.799 12.450 1.00 97.75 88 TRP A CA 1
ATOM 702 C C . TRP A 1 88 ? -7.763 -5.234 13.695 1.00 97.75 88 TRP A C 1
ATOM 704 O O . TRP A 1 88 ? -8.989 -5.283 13.649 1.00 97.75 88 TRP A O 1
ATOM 714 N N . PRO A 1 89 ? -7.068 -5.589 14.793 1.00 97.06 89 PRO A N 1
ATOM 715 C CA . PRO A 1 89 ? -7.705 -6.126 16.000 1.00 97.06 89 PRO A CA 1
ATOM 716 C C . PRO A 1 89 ? -8.703 -5.167 16.657 1.00 97.06 89 PRO A C 1
ATOM 718 O O . PRO A 1 89 ? -9.703 -5.600 17.212 1.00 97.06 89 PRO A O 1
ATOM 721 N N . GLU A 1 90 ? -8.437 -3.864 16.574 1.00 95.75 90 GLU A N 1
ATOM 722 C CA . GLU A 1 90 ? -9.268 -2.817 17.176 1.00 95.75 90 GLU A CA 1
ATOM 723 C C . GLU A 1 90 ? -10.550 -2.517 16.372 1.00 95.75 90 GLU A C 1
ATOM 725 O O . GLU A 1 90 ? -11.405 -1.772 16.845 1.00 95.75 90 GLU A O 1
ATOM 730 N N . LEU A 1 91 ? -10.705 -3.067 15.158 1.00 97.88 91 LEU A N 1
ATOM 731 C CA . LEU A 1 91 ? -11.852 -2.788 14.292 1.00 97.88 91 LEU A CA 1
ATOM 732 C C . LEU A 1 91 ? -13.134 -3.447 14.833 1.00 97.88 91 LEU A C 1
ATOM 734 O O . LEU A 1 91 ? -13.176 -4.673 14.954 1.00 97.88 91 LEU A O 1
ATOM 738 N N . PRO A 1 92 ? -14.224 -2.687 15.056 1.00 96.81 92 PRO A N 1
ATOM 739 C CA . PRO A 1 92 ? -15.505 -3.277 15.426 1.00 96.81 92 PRO A CA 1
ATOM 740 C C . PRO A 1 92 ? -16.030 -4.237 14.349 1.00 96.81 92 PRO A C 1
ATOM 742 O O . PRO A 1 92 ? -16.018 -3.910 13.159 1.00 96.81 92 PRO A O 1
ATOM 745 N N . GLU A 1 93 ? -16.562 -5.394 14.753 1.00 96.00 93 GLU A N 1
ATOM 746 C CA . GLU A 1 93 ? -17.037 -6.437 13.825 1.00 96.00 93 GLU A CA 1
ATOM 747 C C . GLU A 1 93 ? -18.085 -5.914 12.826 1.00 96.00 93 GLU A C 1
ATOM 749 O O . GLU A 1 93 ? -18.045 -6.228 11.636 1.00 96.00 93 GLU A O 1
ATOM 754 N N . ASN A 1 94 ? -18.974 -5.018 13.266 1.00 97.50 94 ASN A N 1
ATOM 755 C CA . ASN A 1 94 ? -19.994 -4.399 12.412 1.00 97.50 94 ASN A CA 1
ATOM 756 C C . ASN A 1 94 ? -19.436 -3.384 11.390 1.00 97.50 94 ASN A C 1
ATOM 758 O O . ASN A 1 94 ? -20.198 -2.813 10.606 1.00 97.50 94 ASN A O 1
ATOM 762 N N . ARG A 1 95 ? -18.124 -3.119 11.399 1.00 97.94 95 ARG A N 1
ATOM 763 C CA . ARG A 1 95 ? -17.437 -2.203 10.476 1.00 97.94 95 ARG A CA 1
ATOM 764 C C . ARG A 1 95 ? -16.529 -2.913 9.476 1.00 97.94 95 ARG A C 1
ATOM 766 O O . ARG A 1 95 ? -16.003 -2.230 8.599 1.00 97.94 95 ARG A O 1
ATOM 773 N N . VAL A 1 96 ? -16.398 -4.240 9.531 1.00 97.88 96 VAL A N 1
ATOM 774 C CA . VAL A 1 96 ? -15.518 -5.019 8.635 1.00 97.88 96 VAL A CA 1
ATOM 775 C C . VAL A 1 96 ? -15.783 -4.713 7.157 1.00 97.88 96 VAL A C 1
ATOM 777 O O . VAL A 1 96 ? -14.859 -4.363 6.420 1.00 97.88 96 VAL A O 1
ATOM 780 N N . ASP A 1 97 ? -17.044 -4.727 6.724 1.00 98.12 97 ASP A N 1
ATOM 781 C CA . ASP A 1 97 ? -17.394 -4.436 5.327 1.00 98.12 97 ASP A CA 1
ATOM 782 C C . ASP A 1 97 ? -17.083 -2.989 4.926 1.00 98.12 97 ASP A C 1
ATOM 784 O O . ASP A 1 97 ? -16.670 -2.710 3.799 1.00 98.12 97 ASP A O 1
ATOM 788 N N . ALA A 1 98 ? -17.284 -2.041 5.844 1.00 98.19 98 ALA A N 1
ATOM 789 C CA . ALA A 1 98 ? -17.015 -0.630 5.595 1.00 98.19 98 ALA A CA 1
ATOM 790 C C . ALA A 1 98 ? -15.507 -0.346 5.519 1.00 98.19 98 ALA A C 1
ATOM 792 O O . ALA A 1 98 ? -15.074 0.350 4.601 1.00 98.19 98 ALA A O 1
ATOM 793 N N . ALA A 1 99 ? -14.710 -0.944 6.406 1.00 98.06 99 ALA A N 1
ATOM 794 C CA . ALA A 1 99 ? -13.253 -0.882 6.357 1.00 98.06 99 ALA A CA 1
ATOM 795 C C . ALA A 1 99 ? -12.700 -1.540 5.084 1.00 98.06 99 ALA A C 1
ATOM 797 O O . ALA A 1 99 ? -11.798 -0.994 4.453 1.00 98.06 99 ALA A O 1
ATOM 798 N N . THR A 1 100 ? -13.287 -2.662 4.653 1.00 97.88 100 THR A N 1
ATOM 799 C CA . THR A 1 100 ? -12.914 -3.341 3.401 1.00 97.88 100 THR A CA 1
ATOM 800 C C . THR A 1 100 ? -13.143 -2.436 2.191 1.00 97.88 100 THR A C 1
ATOM 802 O O . THR A 1 100 ? -12.261 -2.296 1.342 1.00 97.88 100 THR A O 1
ATOM 805 N N . ARG A 1 101 ? -14.296 -1.755 2.127 1.00 97.69 101 ARG A N 1
ATOM 806 C CA . ARG A 1 101 ? -14.562 -0.755 1.080 1.00 97.69 101 ARG A CA 1
ATOM 807 C C . ARG A 1 101 ? -13.597 0.425 1.161 1.00 97.69 101 ARG A C 1
ATOM 809 O O . ARG A 1 101 ? -13.076 0.831 0.132 1.00 97.69 101 ARG A O 1
ATOM 816 N N . ALA A 1 102 ? -13.309 0.936 2.358 1.00 97.69 102 ALA A N 1
ATOM 817 C CA . ALA A 1 102 ? -12.351 2.025 2.533 1.00 97.69 102 ALA A CA 1
ATOM 818 C C . ALA A 1 102 ? -10.948 1.637 2.030 1.00 97.69 102 ALA A C 1
ATOM 820 O O . ALA A 1 102 ? -10.349 2.386 1.266 1.00 97.69 102 ALA A O 1
ATOM 821 N N . ALA A 1 103 ? -10.445 0.444 2.367 1.00 97.56 103 ALA A N 1
ATOM 822 C CA . ALA A 1 103 ? -9.157 -0.048 1.867 1.00 97.56 103 ALA A CA 1
ATOM 823 C C . ALA A 1 103 ? -9.089 -0.065 0.326 1.00 97.56 103 ALA A C 1
ATOM 825 O O . ALA A 1 103 ? -8.055 0.257 -0.266 1.00 97.56 103 ALA A O 1
ATOM 826 N N . ALA A 1 104 ? -10.205 -0.389 -0.333 1.00 96.06 104 ALA A N 1
ATOM 827 C CA . ALA A 1 104 ? -10.316 -0.427 -1.788 1.00 96.06 104 ALA A CA 1
ATOM 828 C C . ALA A 1 104 ? -10.226 0.968 -2.454 1.00 96.06 104 ALA A C 1
ATOM 830 O O . ALA A 1 104 ? -9.959 1.058 -3.656 1.00 96.06 104 ALA A O 1
ATOM 831 N N . GLU A 1 105 ? -10.373 2.057 -1.698 1.00 96.69 105 GLU A N 1
ATOM 832 C CA . GLU A 1 105 ? -10.306 3.436 -2.206 1.00 96.69 105 GLU A CA 1
ATOM 833 C C . GLU A 1 105 ? -8.888 4.034 -2.215 1.00 96.69 105 GLU A C 1
ATOM 835 O O . GLU A 1 105 ? -8.708 5.199 -2.566 1.00 96.69 105 GLU A O 1
ATOM 840 N N . CYS A 1 106 ? -7.849 3.258 -1.880 1.00 96.75 106 CYS A N 1
ATOM 841 C CA . CYS A 1 106 ? -6.465 3.723 -2.005 1.00 96.75 106 CYS A CA 1
ATOM 842 C C . CYS A 1 106 ? -6.162 4.255 -3.423 1.00 96.75 106 CYS A C 1
ATOM 844 O O . CYS A 1 106 ? -6.319 3.558 -4.429 1.00 96.75 106 CYS A O 1
ATOM 846 N N . THR A 1 107 ? -5.631 5.479 -3.500 1.00 97.25 107 THR A N 1
ATOM 847 C CA . THR A 1 107 ? -5.292 6.170 -4.754 1.00 97.25 107 THR A CA 1
ATOM 848 C C . THR A 1 107 ? -4.366 5.361 -5.663 1.00 97.25 107 THR A C 1
ATOM 850 O O . THR A 1 107 ? -4.537 5.371 -6.882 1.00 97.25 107 THR A O 1
ATOM 853 N N . LEU A 1 108 ? -3.394 4.632 -5.104 1.00 96.88 108 LEU A N 1
ATOM 854 C CA . LEU A 1 108 ? -2.492 3.795 -5.902 1.00 96.88 108 LEU A CA 1
ATOM 855 C C . LEU A 1 108 ? -3.219 2.608 -6.531 1.00 96.88 108 LEU A C 1
ATOM 857 O O . LEU A 1 108 ? -2.981 2.323 -7.701 1.00 96.88 108 LEU A O 1
ATOM 861 N N . ARG A 1 109 ? -4.156 1.971 -5.815 1.00 94.38 109 ARG A N 1
ATOM 862 C CA . ARG A 1 109 ? -5.022 0.933 -6.392 1.00 94.38 109 ARG A CA 1
ATOM 863 C C . ARG A 1 109 ? -5.816 1.499 -7.569 1.00 94.38 109 ARG A C 1
ATOM 865 O O . ARG A 1 109 ? -5.748 0.951 -8.664 1.00 94.38 109 ARG A O 1
ATOM 872 N N . GLN A 1 110 ? -6.467 2.646 -7.373 1.00 93.94 110 GLN A N 1
ATOM 873 C CA . GLN A 1 110 ? -7.220 3.332 -8.430 1.00 93.94 110 GLN A CA 1
ATOM 874 C C . GLN A 1 110 ? -6.335 3.691 -9.637 1.00 93.94 110 GLN A C 1
ATOM 876 O O . GLN A 1 110 ? -6.758 3.546 -10.783 1.00 93.94 110 GLN A O 1
ATOM 881 N N . THR A 1 111 ? -5.093 4.119 -9.395 1.00 93.31 111 THR A N 1
ATOM 882 C CA . THR A 1 111 ? -4.112 4.447 -10.446 1.00 93.31 111 THR A CA 1
ATOM 883 C C . THR A 1 111 ? -3.731 3.216 -11.269 1.00 93.31 111 THR A C 1
ATOM 885 O O . THR A 1 111 ? -3.615 3.299 -12.489 1.00 93.31 111 THR A O 1
ATOM 888 N N . ILE A 1 112 ? -3.560 2.061 -10.623 1.00 92.06 112 ILE A N 1
ATOM 889 C CA . ILE A 1 112 ? -3.218 0.802 -11.296 1.00 92.06 112 ILE A CA 1
ATOM 890 C C . ILE A 1 112 ? -4.403 0.301 -12.127 1.00 92.06 112 ILE A C 1
ATOM 892 O O . ILE A 1 112 ? -4.223 -0.048 -13.292 1.00 92.06 112 ILE A O 1
ATOM 896 N N . GLU A 1 113 ? -5.606 0.298 -11.551 1.00 90.50 113 GLU A N 1
ATOM 897 C CA . GLU A 1 113 ? -6.820 -0.217 -12.200 1.00 90.50 113 GLU A CA 1
ATOM 898 C C . GLU A 1 113 ? -7.227 0.605 -13.422 1.00 90.50 113 GLU A C 1
ATOM 900 O O . GLU A 1 113 ? -7.657 0.052 -14.433 1.00 90.50 113 GLU A O 1
ATOM 905 N N . ARG A 1 114 ? -7.061 1.928 -13.350 1.00 88.75 114 ARG A N 1
ATOM 906 C CA . ARG A 1 114 ? -7.398 2.843 -14.451 1.00 88.75 114 ARG A CA 1
ATOM 907 C C . ARG A 1 114 ? -6.248 3.022 -15.441 1.00 88.75 114 ARG A C 1
ATOM 909 O O . ARG A 1 114 ? -6.466 3.465 -16.567 1.00 88.75 114 ARG A O 1
ATOM 916 N N . GLY A 1 115 ? -5.033 2.669 -15.030 1.00 86.94 115 GLY A N 1
ATOM 917 C CA . GLY A 1 115 ? -3.809 2.965 -15.755 1.00 86.94 115 GLY A CA 1
ATOM 918 C C . GLY A 1 115 ? -3.434 4.447 -15.696 1.00 86.94 115 GLY A C 1
ATOM 919 O O . GLY A 1 115 ? -4.261 5.337 -15.504 1.00 86.94 115 GLY A O 1
ATOM 920 N N . VAL A 1 116 ? -2.148 4.713 -15.902 1.00 87.56 116 VAL A N 1
ATOM 921 C CA . VAL A 1 116 ? -1.593 6.062 -16.026 1.00 87.56 116 VAL A CA 1
ATOM 922 C C . VAL A 1 116 ? -0.853 6.178 -17.354 1.00 87.56 11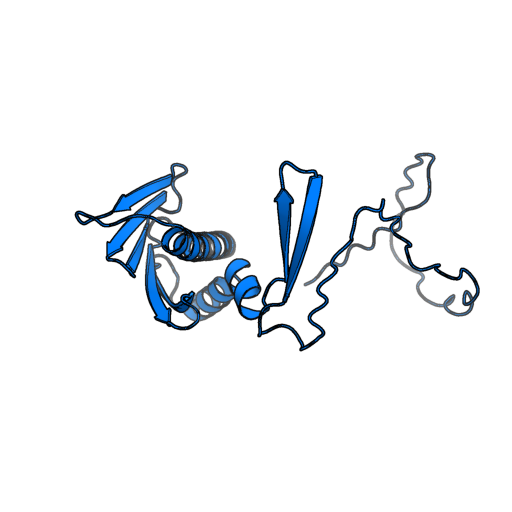6 VAL A C 1
ATOM 924 O O . VAL A 1 116 ? -0.290 5.202 -17.860 1.00 87.56 116 VAL A O 1
ATOM 927 N N . GLU A 1 117 ? -0.885 7.365 -17.951 1.00 90.00 117 GLU A N 1
ATOM 928 C CA . GLU A 1 117 ? -0.072 7.675 -19.120 1.00 90.00 117 GLU A CA 1
ATOM 929 C C . GLU A 1 117 ? 1.356 7.988 -18.679 1.00 90.00 117 GLU A C 1
ATOM 931 O O . GLU A 1 117 ? 1.580 8.849 -17.829 1.00 90.00 117 GLU A O 1
ATOM 936 N N . VAL A 1 118 ? 2.326 7.293 -19.271 1.00 88.75 118 VAL A N 1
ATOM 937 C CA . VAL A 1 118 ? 3.744 7.534 -19.004 1.00 88.75 118 VAL A CA 1
ATOM 938 C C . VAL A 1 118 ? 4.422 7.956 -20.300 1.00 88.75 118 VAL A C 1
ATOM 940 O O . VAL A 1 118 ? 4.402 7.238 -21.307 1.00 88.75 118 VAL A O 1
ATOM 943 N N . GLU A 1 119 ? 5.036 9.136 -20.267 1.00 92.88 119 GLU A N 1
ATOM 944 C CA . GLU A 1 119 ? 5.913 9.633 -21.319 1.00 92.88 119 GLU A CA 1
ATOM 945 C C . GLU A 1 119 ? 7.364 9.541 -20.853 1.00 92.88 119 GLU A C 1
ATOM 947 O O . GLU A 1 119 ? 7.736 10.028 -19.789 1.00 92.88 119 GLU A O 1
ATOM 952 N N . THR A 1 120 ? 8.192 8.881 -21.654 1.00 91.44 120 THR A N 1
ATOM 953 C CA . THR A 1 120 ? 9.626 8.752 -21.415 1.00 91.44 120 THR A CA 1
ATOM 954 C C . THR A 1 120 ? 10.374 9.521 -22.485 1.00 91.44 120 THR A C 1
ATOM 956 O O . THR A 1 120 ? 10.260 9.207 -23.672 1.00 91.44 120 THR A O 1
ATOM 959 N N . THR A 1 121 ? 11.181 10.488 -22.060 1.00 92.94 121 THR A N 1
ATOM 960 C CA . THR A 1 121 ? 12.027 11.290 -22.946 1.00 92.94 121 THR A CA 1
ATOM 961 C C . THR A 1 121 ? 13.491 10.994 -22.665 1.00 92.94 121 THR A C 1
ATOM 963 O O . THR A 1 121 ? 13.967 11.145 -21.543 1.00 92.94 121 THR A O 1
ATOM 966 N N . LEU A 1 122 ? 14.212 10.560 -23.697 1.00 92.62 122 LEU A N 1
ATOM 967 C CA . LEU A 1 122 ? 15.646 10.317 -23.643 1.00 92.62 122 LEU A CA 1
ATOM 968 C C . LEU A 1 122 ? 16.391 11.504 -24.247 1.00 92.62 122 LEU A C 1
ATOM 970 O O . LEU A 1 122 ? 16.186 11.844 -25.416 1.00 92.62 122 LEU A O 1
ATOM 974 N N . HIS A 1 123 ? 17.307 12.066 -23.464 1.00 92.50 123 HIS A N 1
ATOM 975 C CA . HIS A 1 123 ? 18.226 13.112 -23.894 1.00 92.50 123 HIS A CA 1
ATOM 976 C C . HIS A 1 123 ? 19.607 12.509 -24.133 1.00 92.50 123 HIS A C 1
ATOM 978 O O . HIS A 1 123 ? 20.160 11.831 -23.267 1.00 92.50 123 HIS A O 1
ATOM 984 N N . ARG A 1 124 ? 20.177 12.748 -25.316 1.00 92.44 124 ARG A N 1
ATOM 985 C CA . ARG A 1 124 ? 21.561 12.383 -25.619 1.00 92.44 124 ARG A CA 1
ATOM 986 C C . ARG A 1 124 ? 22.468 13.595 -25.471 1.00 92.44 124 ARG A C 1
ATOM 988 O O . ARG A 1 124 ? 22.081 14.721 -25.774 1.00 92.44 124 ARG A O 1
ATOM 995 N N . ARG A 1 125 ? 23.718 13.333 -25.086 1.00 92.50 125 ARG A N 1
ATOM 996 C CA . ARG A 1 125 ? 24.773 14.351 -24.964 1.00 92.50 125 ARG A CA 1
ATOM 997 C C . ARG A 1 125 ? 25.018 15.130 -26.268 1.00 92.50 125 ARG A C 1
ATOM 999 O O . ARG A 1 125 ? 25.445 16.272 -26.206 1.00 92.50 125 ARG A O 1
ATOM 1006 N N . ASP A 1 126 ? 24.712 14.547 -27.431 1.00 92.62 126 ASP A N 1
ATOM 1007 C CA . ASP A 1 126 ? 24.813 15.192 -28.753 1.00 92.62 126 ASP A CA 1
ATOM 1008 C C . ASP A 1 126 ? 23.602 16.081 -29.115 1.00 92.62 126 ASP A C 1
ATOM 1010 O O . ASP A 1 126 ? 23.428 16.457 -30.276 1.00 92.62 126 ASP A O 1
ATOM 1014 N N . GLY A 1 127 ? 22.738 16.378 -28.139 1.00 87.12 127 GLY A N 1
ATOM 1015 C CA . GLY A 1 127 ? 21.559 17.227 -28.297 1.00 87.12 127 GLY A CA 1
ATOM 1016 C C . GLY A 1 127 ? 20.360 16.539 -28.954 1.00 87.12 127 GLY A C 1
ATOM 1017 O O . GLY A 1 127 ? 19.328 17.177 -29.152 1.00 87.12 127 GLY A O 1
ATOM 1018 N N . ARG A 1 128 ? 20.447 15.247 -29.304 1.00 86.50 128 ARG A N 1
ATOM 1019 C CA . ARG A 1 128 ? 19.294 14.510 -29.845 1.00 86.50 128 ARG A CA 1
ATOM 1020 C C . ARG A 1 128 ? 18.327 14.127 -28.729 1.00 86.50 128 ARG A C 1
ATOM 1022 O O . ARG A 1 128 ? 18.739 13.633 -27.680 1.00 86.50 128 ARG A O 1
ATOM 1029 N N . VAL A 1 129 ? 17.035 14.281 -29.004 1.00 85.25 129 VAL A N 1
ATOM 1030 C CA . VAL A 1 129 ? 15.947 13.925 -28.088 1.00 85.25 129 VAL A CA 1
ATOM 1031 C C . VAL A 1 129 ? 15.032 12.908 -28.759 1.00 85.25 129 VAL A C 1
ATOM 1033 O O . VAL A 1 129 ? 14.719 13.030 -29.944 1.00 85.25 129 VAL A O 1
ATOM 1036 N N . ARG A 1 130 ? 14.602 11.893 -28.007 1.00 87.75 130 ARG A N 1
ATOM 1037 C CA . ARG A 1 130 ? 13.577 10.938 -28.440 1.00 87.75 130 ARG A CA 1
ATOM 1038 C C . ARG A 1 130 ? 12.562 10.756 -27.323 1.00 87.75 130 ARG A C 1
ATOM 1040 O O . ARG A 1 130 ? 12.955 10.374 -26.226 1.00 87.75 130 ARG A O 1
ATOM 1047 N N . SER A 1 131 ? 11.281 10.964 -27.613 1.00 87.38 131 SER A N 1
ATOM 1048 C CA . SER A 1 131 ? 10.196 10.663 -26.679 1.00 87.38 131 SER A CA 1
ATOM 1049 C C . SER A 1 131 ? 9.404 9.430 -27.110 1.00 87.38 131 SER A C 1
ATOM 1051 O O . SER A 1 131 ? 9.261 9.117 -28.297 1.00 87.38 131 SER A O 1
ATOM 1053 N N . VAL A 1 132 ? 8.922 8.687 -26.120 1.00 87.81 132 VAL A N 1
ATOM 1054 C CA . VAL A 1 132 ? 7.997 7.569 -26.284 1.00 87.81 132 VAL A CA 1
ATOM 1055 C C . VAL A 1 132 ? 6.889 7.744 -25.262 1.00 87.81 132 VAL A C 1
ATOM 1057 O O . VAL A 1 132 ? 7.142 7.808 -24.065 1.00 87.81 132 VAL A O 1
ATOM 1060 N N . ARG A 1 133 ? 5.653 7.776 -25.746 1.00 83.88 133 ARG A N 1
ATOM 1061 C CA . ARG A 1 133 ? 4.446 7.867 -24.932 1.00 83.88 133 ARG A CA 1
ATOM 1062 C C . ARG A 1 133 ? 3.701 6.545 -25.025 1.00 83.88 133 ARG A C 1
ATOM 1064 O O . ARG A 1 133 ? 3.473 6.038 -26.128 1.00 83.88 133 ARG A O 1
ATOM 1071 N N . ARG A 1 134 ? 3.378 5.947 -23.881 1.00 76.31 134 ARG A N 1
ATOM 1072 C CA . ARG A 1 134 ? 2.544 4.744 -23.818 1.00 76.31 134 ARG A CA 1
ATOM 1073 C C . ARG A 1 134 ? 1.455 4.944 -22.778 1.00 76.31 134 ARG A C 1
ATOM 1075 O O . ARG A 1 134 ? 1.737 5.172 -21.606 1.00 76.31 134 ARG A O 1
ATOM 1082 N N . SER A 1 135 ? 0.216 4.799 -23.219 1.00 70.94 135 SER A N 1
ATOM 1083 C CA . SER A 1 135 ? -0.906 4.502 -22.343 1.00 70.94 135 SER A CA 1
ATOM 1084 C C . SER A 1 135 ? -0.851 3.023 -21.950 1.00 70.94 135 SER A C 1
ATOM 1086 O O . SER A 1 135 ? -0.491 2.161 -22.761 1.00 70.94 135 SER A O 1
ATOM 1088 N N . GLY A 1 136 ? -1.154 2.726 -20.685 1.00 61.81 136 GLY A N 1
ATOM 1089 C CA . GLY A 1 136 ? -1.316 1.348 -20.228 1.00 61.81 136 GLY A CA 1
ATOM 1090 C C . GLY A 1 136 ? -2.421 0.623 -21.017 1.00 61.81 136 GLY A C 1
ATOM 1091 O O . GLY A 1 136 ? -3.330 1.272 -21.534 1.00 61.81 136 GLY A O 1
ATOM 1092 N N . PRO A 1 137 ? -2.382 -0.719 -21.105 1.00 58.03 137 PRO A N 1
ATOM 1093 C CA . PRO A 1 137 ? -3.358 -1.508 -21.866 1.00 58.03 137 PRO A CA 1
ATOM 1094 C C . PRO A 1 137 ? -4.801 -1.414 -21.335 1.00 58.03 137 PRO A C 1
ATOM 1096 O O . PRO A 1 137 ? -5.709 -1.878 -22.012 1.00 58.03 137 PRO A O 1
ATOM 1099 N N . TYR A 1 138 ? -5.006 -0.820 -20.155 1.00 55.19 138 TYR A N 1
ATOM 1100 C CA . TYR A 1 138 ? -6.322 -0.591 -19.548 1.00 55.19 138 TYR A CA 1
ATOM 1101 C C . TYR A 1 138 ? -6.917 0.798 -19.845 1.00 55.19 138 TYR A C 1
ATOM 1103 O O . TYR A 1 138 ? -8.045 1.074 -19.448 1.00 55.19 138 TYR A O 1
ATOM 1111 N N . GLY A 1 139 ? -6.202 1.663 -20.574 1.00 44.25 139 GLY A N 1
ATOM 1112 C CA . GLY A 1 139 ? -6.778 2.894 -21.119 1.00 44.25 139 GLY A CA 1
ATOM 1113 C C . GLY A 1 139 ? -7.570 2.615 -22.405 1.00 44.25 139 GLY A C 1
ATOM 1114 O O . GLY A 1 139 ? -7.195 1.708 -23.155 1.00 44.25 139 GLY A O 1
ATOM 1115 N N . PRO A 1 140 ? -8.638 3.381 -22.711 1.00 44.09 140 PRO A N 1
ATOM 1116 C CA . PRO A 1 140 ? -9.379 3.222 -23.958 1.00 44.09 140 PRO A CA 1
ATOM 1117 C C . PRO A 1 140 ? -8.411 3.352 -25.140 1.00 44.09 140 PRO A C 1
ATOM 1119 O O . PRO A 1 140 ? -7.668 4.325 -25.269 1.00 44.09 140 PRO A O 1
ATOM 1122 N N . SER A 1 141 ? -8.380 2.310 -25.966 1.00 52.91 141 SER A N 1
ATOM 1123 C CA . SER A 1 141 ? -7.471 2.132 -27.093 1.00 52.91 141 SER A CA 1
ATOM 1124 C C . SER A 1 141 ? -7.373 3.388 -27.966 1.00 52.91 141 SER A C 1
ATOM 1126 O O . SER A 1 141 ? -8.344 3.769 -28.618 1.00 52.91 141 SER A O 1
ATOM 1128 N N . GLY A 1 142 ? -6.196 4.015 -28.041 1.00 46.22 142 GLY A N 1
ATOM 1129 C CA . GLY A 1 142 ? -6.033 5.210 -28.868 1.00 46.22 142 GLY A CA 1
ATOM 1130 C C . GLY A 1 142 ? -4.584 5.598 -29.143 1.00 46.22 142 GLY A C 1
ATOM 1131 O O . GLY A 1 142 ? -3.980 6.314 -28.362 1.00 46.22 142 GLY A O 1
ATOM 1132 N N . ARG A 1 143 ? -4.074 5.155 -30.301 1.00 45.75 143 ARG A N 1
ATOM 1133 C CA . ARG A 1 143 ? -2.889 5.642 -31.049 1.00 45.75 143 ARG A CA 1
ATOM 1134 C C . ARG A 1 143 ? -1.539 5.695 -30.317 1.00 45.75 143 ARG A C 1
ATOM 1136 O O . ARG A 1 143 ? -1.225 6.608 -29.566 1.00 45.75 143 ARG A O 1
ATOM 1143 N N . LYS A 1 144 ? -0.634 4.804 -30.737 1.00 45.38 144 LYS A N 1
ATOM 1144 C CA . LYS A 1 144 ? 0.815 5.007 -30.594 1.00 45.38 144 LYS A CA 1
ATOM 1145 C C . LYS A 1 144 ? 1.252 6.144 -31.526 1.00 45.38 144 LYS A C 1
ATOM 1147 O O . LYS A 1 144 ? 1.407 5.923 -32.721 1.00 45.38 144 LYS A O 1
ATOM 1152 N N . SER A 1 145 ? 1.472 7.343 -31.003 1.00 48.72 145 SER A N 1
ATOM 1153 C CA . SER A 1 145 ? 2.184 8.403 -31.724 1.00 48.72 145 SER A CA 1
ATOM 1154 C C . SER A 1 145 ? 3.653 8.395 -31.306 1.00 48.72 145 SER A C 1
ATOM 1156 O O . SER A 1 145 ? 3.995 8.816 -30.203 1.00 48.72 145 SER A O 1
ATOM 1158 N N . VAL A 1 146 ? 4.532 7.903 -32.179 1.00 49.16 146 VAL A N 1
ATOM 1159 C CA . VAL A 1 146 ? 5.983 8.089 -32.038 1.00 49.16 146 VAL A CA 1
ATOM 1160 C C . VAL A 1 146 ? 6.340 9.357 -32.803 1.00 49.16 146 VAL A C 1
ATOM 1162 O O . VAL A 1 146 ? 6.282 9.367 -34.030 1.00 49.16 146 VAL A O 1
ATOM 1165 N N . LYS A 1 147 ? 6.681 10.437 -32.095 1.00 47.41 147 LYS A N 1
ATOM 1166 C CA . LYS A 1 147 ? 7.139 11.681 -32.720 1.00 47.41 147 LYS A CA 1
ATOM 1167 C C . LYS A 1 147 ? 8.666 11.698 -32.682 1.00 47.41 147 LYS A C 1
ATOM 1169 O O . LYS A 1 147 ? 9.266 11.799 -31.619 1.00 47.41 147 LYS A O 1
ATOM 1174 N N . VAL A 1 148 ? 9.301 11.555 -33.842 1.00 47.28 148 VAL A N 1
ATOM 1175 C CA . VAL A 1 148 ? 10.747 11.758 -33.994 1.00 47.28 148 VAL A CA 1
ATOM 1176 C C . VAL A 1 148 ? 10.932 13.164 -34.551 1.00 47.28 148 VAL A C 1
ATOM 1178 O O . VAL A 1 148 ? 10.694 13.378 -35.735 1.00 47.28 148 VAL A O 1
ATOM 1181 N N . SER A 1 149 ? 11.311 14.140 -33.721 1.00 49.31 149 SER A N 1
ATOM 1182 C CA . SER A 1 149 ? 11.727 15.446 -34.244 1.00 49.31 149 SER A CA 1
ATOM 1183 C C . SER A 1 149 ? 13.219 15.399 -34.570 1.00 49.31 149 SER A C 1
ATOM 1185 O O . SER A 1 149 ? 14.068 15.420 -33.676 1.00 49.31 149 SER A O 1
ATOM 1187 N N . GLY A 1 150 ? 13.544 15.327 -35.861 1.00 41.69 150 GLY A N 1
ATOM 1188 C CA . GLY A 1 150 ? 14.857 15.747 -36.347 1.00 41.69 150 GLY A CA 1
ATOM 1189 C C . GLY A 1 150 ? 15.081 17.225 -36.015 1.00 41.69 150 GLY A C 1
ATOM 1190 O O . GLY A 1 150 ? 14.115 17.981 -35.967 1.00 41.69 150 GLY A O 1
ATOM 1191 N N . ARG A 1 151 ? 16.340 17.590 -35.729 1.00 51.97 151 ARG A N 1
ATOM 1192 C CA . ARG A 1 151 ? 16.818 18.931 -35.329 1.00 51.97 151 ARG A CA 1
ATOM 1193 C C . ARG A 1 151 ? 15.917 20.061 -35.846 1.00 51.97 151 ARG A C 1
ATOM 1195 O O . ARG A 1 151 ? 15.981 20.418 -37.015 1.00 51.97 151 ARG A O 1
ATOM 1202 N N . GLY A 1 152 ? 15.102 20.616 -34.962 1.00 40.25 152 GLY A N 1
ATOM 1203 C CA . GLY A 1 152 ? 14.211 21.721 -35.279 1.00 40.25 152 GLY A CA 1
ATOM 1204 C C . GLY A 1 152 ? 13.453 22.132 -34.030 1.00 40.25 152 GLY A C 1
ATOM 1205 O O . GLY A 1 152 ? 12.812 21.299 -33.393 1.00 40.25 152 GLY A O 1
ATOM 1206 N N . VAL A 1 153 ? 13.584 23.403 -33.657 1.00 44.19 153 VAL A N 1
ATOM 1207 C CA . VAL A 1 153 ? 12.833 24.040 -32.571 1.00 44.19 153 VAL A CA 1
ATOM 1208 C C . VAL A 1 153 ? 11.342 23.771 -32.788 1.00 44.19 153 VAL A C 1
ATOM 1210 O O . VAL A 1 153 ? 10.787 24.125 -33.826 1.00 44.19 153 VAL A O 1
ATOM 1213 N N . VAL A 1 154 ? 10.695 23.108 -31.828 1.00 37.41 154 VAL A N 1
ATOM 1214 C CA . VAL A 1 154 ? 9.257 22.825 -31.889 1.00 37.41 154 VAL A CA 1
ATOM 1215 C C . VAL A 1 154 ? 8.516 23.987 -31.236 1.00 37.41 154 VAL A C 1
ATOM 1217 O O . VAL A 1 154 ? 8.503 24.105 -30.014 1.00 37.41 154 VAL A O 1
ATOM 1220 N N . TYR A 1 155 ? 7.872 24.825 -32.050 1.00 36.50 155 TYR A N 1
ATOM 1221 C CA . TYR A 1 155 ? 6.801 25.700 -31.576 1.00 36.50 155 TYR A CA 1
ATOM 1222 C C . TYR A 1 155 ? 5.569 24.846 -31.257 1.00 36.50 155 TYR A C 1
ATOM 1224 O O . TYR A 1 155 ? 5.087 24.081 -32.096 1.00 36.50 155 TYR A O 1
ATOM 1232 N N . ILE A 1 156 ? 5.061 24.963 -30.030 1.00 43.12 156 ILE A N 1
ATOM 1233 C CA . ILE A 1 156 ? 3.811 24.328 -29.611 1.00 43.12 156 ILE A CA 1
ATOM 1234 C C . ILE A 1 156 ? 2.664 25.215 -30.104 1.00 43.12 156 ILE A C 1
ATOM 1236 O O . ILE A 1 156 ? 2.319 26.209 -29.473 1.00 43.12 156 ILE A O 1
ATOM 1240 N N . GLY A 1 157 ? 2.087 24.868 -31.255 1.00 34.56 157 GLY A N 1
ATOM 1241 C CA . GLY A 1 157 ? 0.799 25.408 -31.684 1.00 34.56 157 GLY A CA 1
ATOM 1242 C C . GLY A 1 157 ? -0.314 24.834 -30.808 1.00 34.56 157 GLY A C 1
ATOM 1243 O O . GLY A 1 157 ? -0.635 23.651 -30.916 1.00 34.56 157 GLY A O 1
ATOM 1244 N N . GLY A 1 158 ? -0.872 25.658 -29.922 1.00 37.97 158 GLY A N 1
ATOM 1245 C CA . GLY A 1 158 ? -2.140 25.368 -29.254 1.00 37.97 158 GLY A CA 1
ATOM 1246 C C . GLY A 1 158 ? -3.319 25.531 -30.225 1.00 37.97 158 GLY A C 1
ATOM 1247 O O . GLY A 1 158 ? -3.207 26.283 -31.197 1.00 37.97 158 GLY A O 1
ATOM 1248 N N . PRO A 1 159 ? -4.450 24.841 -30.006 1.00 38.12 159 PRO A N 1
ATOM 1249 C CA . PRO A 1 159 ? -5.639 25.039 -30.821 1.00 38.12 159 PRO A CA 1
ATOM 1250 C C . PRO A 1 159 ? -6.194 26.454 -30.617 1.00 38.12 159 PRO A C 1
ATOM 1252 O O . PRO A 1 159 ? -6.390 26.906 -29.489 1.00 38.12 159 PRO A O 1
ATOM 1255 N N . ALA A 1 160 ? -6.462 27.136 -31.730 1.00 37.22 160 ALA A N 1
ATOM 1256 C CA . ALA A 1 160 ? -7.220 28.374 -31.757 1.00 37.22 160 ALA A CA 1
ATOM 1257 C C . ALA A 1 160 ? -8.627 28.113 -31.200 1.00 37.22 160 ALA A C 1
ATOM 1259 O O . ALA A 1 160 ? -9.435 27.419 -31.820 1.00 37.22 160 ALA A O 1
ATOM 1260 N N . ILE A 1 161 ? -8.920 28.660 -30.022 1.00 34.53 161 ILE A N 1
ATOM 1261 C CA . ILE A 1 161 ? -10.289 28.751 -29.524 1.00 34.53 161 ILE A CA 1
ATOM 1262 C C . ILE A 1 161 ? -10.916 29.940 -30.251 1.00 34.53 161 ILE A C 1
ATOM 1264 O O . ILE A 1 161 ? -10.579 31.094 -29.997 1.00 34.53 161 ILE A O 1
ATOM 1268 N N . SER A 1 162 ? -11.788 29.632 -31.208 1.00 31.81 162 SER A N 1
ATOM 1269 C CA . SER A 1 162 ? -12.664 30.598 -31.865 1.00 31.81 162 SER A CA 1
ATOM 1270 C C . SER A 1 162 ? -13.641 31.167 -30.836 1.00 31.81 162 SER A C 1
ATOM 1272 O O . SER A 1 162 ? -14.625 30.527 -30.468 1.00 31.81 162 SER A O 1
ATOM 1274 N N . SER A 1 163 ? -13.361 32.378 -30.371 1.00 36.84 163 SER A N 1
ATOM 1275 C CA . SER A 1 163 ? -14.258 33.191 -29.556 1.00 36.84 163 SER A CA 1
ATOM 1276 C C . SER A 1 163 ? -15.360 33.792 -30.433 1.00 36.84 163 SER A C 1
ATOM 1278 O O . SER A 1 163 ? -15.198 34.898 -30.936 1.00 36.84 163 SER A O 1
ATOM 1280 N N . ALA A 1 164 ? -16.482 33.095 -30.625 1.00 33.50 164 ALA A N 1
ATOM 1281 C CA . ALA A 1 164 ? -17.728 33.727 -31.065 1.00 33.50 164 ALA A CA 1
ATOM 1282 C C . ALA A 1 164 ? -18.949 32.836 -30.786 1.00 33.50 164 ALA A C 1
ATOM 1284 O O . ALA A 1 164 ? -19.002 31.700 -31.238 1.00 33.50 164 ALA A O 1
ATOM 1285 N N . ALA A 1 165 ? -19.937 33.430 -30.106 1.00 32.69 165 ALA A N 1
ATOM 1286 C CA . ALA A 1 165 ? -21.335 33.008 -29.975 1.00 32.69 165 ALA A CA 1
ATOM 1287 C C . ALA A 1 165 ? -21.621 31.704 -29.198 1.00 32.69 165 ALA A C 1
ATOM 1289 O O . ALA A 1 165 ? -21.416 30.606 -29.687 1.00 32.69 165 ALA A O 1
ATOM 1290 N N . VAL A 1 166 ? -22.147 31.825 -27.975 1.00 33.72 166 VAL A N 1
ATOM 1291 C CA . VAL A 1 166 ? -23.593 31.766 -27.664 1.00 33.72 166 VAL A CA 1
ATOM 1292 C C . VAL A 1 166 ? -23.738 32.236 -26.212 1.00 33.72 166 VAL A C 1
ATOM 1294 O O . VAL A 1 166 ? -23.501 31.501 -25.259 1.00 33.72 166 VAL A O 1
ATOM 1297 N N . CYS A 1 167 ? -24.084 33.512 -26.050 1.00 33.31 167 CYS A N 1
ATOM 1298 C CA . CYS A 1 167 ? -24.509 34.101 -24.786 1.00 33.31 167 CYS A CA 1
ATOM 1299 C C . CYS A 1 167 ? -25.926 34.631 -24.999 1.00 33.31 167 CYS A C 1
ATOM 1301 O O . CYS A 1 167 ? -26.134 35.801 -25.298 1.00 33.31 167 CYS A O 1
ATOM 1303 N N . SER A 1 168 ? -26.904 33.741 -24.905 1.00 37.78 168 SER A N 1
ATOM 1304 C CA . SER A 1 168 ? -28.294 34.107 -24.677 1.00 37.78 168 SER A CA 1
ATOM 1305 C C . SER A 1 168 ? -29.007 32.885 -24.131 1.00 37.78 168 SER A C 1
ATOM 1307 O O . SER A 1 168 ? -28.865 31.801 -24.683 1.00 37.78 168 SER A O 1
ATOM 1309 N N . ASP A 1 169 ? -29.795 33.107 -23.086 1.00 39.81 169 ASP A N 1
ATOM 1310 C CA . ASP A 1 169 ? -30.787 32.176 -22.547 1.00 39.81 169 ASP A CA 1
ATOM 1311 C C . ASP A 1 169 ? -30.386 31.317 -21.333 1.00 39.81 169 ASP A C 1
ATOM 1313 O O . ASP A 1 169 ? -30.371 30.089 -21.355 1.00 39.81 169 ASP A O 1
ATOM 1317 N N . ARG A 1 170 ? -30.107 31.993 -20.207 1.00 35.94 170 ARG A N 1
ATOM 1318 C CA . ARG A 1 170 ? -30.467 31.490 -18.863 1.00 35.94 170 ARG A CA 1
ATOM 1319 C C . ARG A 1 170 ? -30.469 32.599 -17.806 1.00 35.94 170 ARG A C 1
ATOM 1321 O O . ARG A 1 170 ? -29.794 32.536 -16.785 1.00 35.94 170 ARG A O 1
ATOM 1328 N N . ARG A 1 171 ? -31.263 33.650 -18.036 1.00 37.56 171 ARG A N 1
ATOM 1329 C CA . ARG A 1 171 ? -31.714 34.559 -16.967 1.00 37.56 171 ARG A CA 1
ATOM 1330 C C . ARG A 1 171 ? -33.198 34.338 -16.734 1.00 37.56 171 ARG A C 1
ATOM 1332 O O . ARG A 1 171 ? -34.013 34.984 -17.378 1.00 37.56 171 ARG A O 1
ATOM 1339 N N . ARG A 1 172 ? -33.531 33.443 -15.804 1.00 39.50 172 ARG A N 1
ATOM 1340 C CA . ARG A 1 172 ? -34.729 33.503 -14.948 1.00 39.50 172 ARG A CA 1
ATOM 1341 C C . ARG A 1 172 ? -34.656 32.349 -13.948 1.00 39.50 172 ARG A C 1
ATOM 1343 O O . ARG A 1 172 ? -34.508 31.204 -14.350 1.00 39.50 172 ARG A O 1
ATOM 1350 N N . ARG A 1 173 ? -34.850 32.694 -12.670 1.00 40.25 173 ARG A N 1
ATOM 1351 C CA . ARG A 1 173 ? -34.937 31.831 -11.474 1.00 40.25 173 ARG A CA 1
ATOM 1352 C C . ARG A 1 173 ? -33.590 31.440 -10.858 1.00 40.25 173 ARG A C 1
ATOM 1354 O O . ARG A 1 173 ? -32.988 30.449 -11.235 1.00 40.25 173 ARG A O 1
ATOM 1361 N N . ILE A 1 174 ? -33.150 32.233 -9.883 1.00 36.94 174 ILE A N 1
ATOM 1362 C CA . ILE A 1 174 ? -33.100 31.873 -8.454 1.00 36.94 174 ILE A CA 1
ATOM 1363 C C . ILE A 1 174 ? -32.830 33.191 -7.717 1.00 36.94 174 ILE A C 1
ATOM 1365 O O . ILE A 1 174 ? -31.735 33.742 -7.753 1.00 36.94 174 ILE A O 1
ATOM 1369 N N . ALA A 1 175 ? -33.887 33.739 -7.125 1.00 37.31 175 ALA A N 1
ATOM 1370 C CA . ALA A 1 175 ? -33.799 34.737 -6.077 1.00 37.31 175 ALA A CA 1
ATOM 1371 C C . ALA A 1 175 ? -34.118 34.001 -4.779 1.00 37.31 175 ALA A C 1
ATOM 1373 O O . ALA A 1 175 ? -35.178 33.383 -4.701 1.00 37.31 175 ALA A O 1
ATOM 1374 N N . ALA A 1 176 ? -33.183 34.033 -3.832 1.00 37.09 176 ALA A N 1
ATOM 1375 C CA . ALA A 1 176 ? -33.386 34.113 -2.385 1.00 37.09 176 ALA A CA 1
ATOM 1376 C C . ALA A 1 176 ? -32.171 33.512 -1.654 1.00 37.09 176 ALA A C 1
ATOM 1378 O O . ALA A 1 176 ? -31.656 32.474 -2.059 1.00 37.09 176 ALA A O 1
ATOM 1379 N N . TRP A 1 177 ? -31.813 34.155 -0.537 1.00 34.91 177 TRP A N 1
ATOM 1380 C CA . TRP A 1 177 ? -30.868 33.743 0.514 1.00 34.91 177 TRP A CA 1
ATOM 1381 C C . TRP A 1 177 ? -29.389 34.164 0.370 1.00 34.91 177 TRP A C 1
ATOM 1383 O O . TRP A 1 177 ? -28.568 33.474 -0.216 1.00 34.91 177 TRP A O 1
ATOM 1393 N N . GLY A 1 178 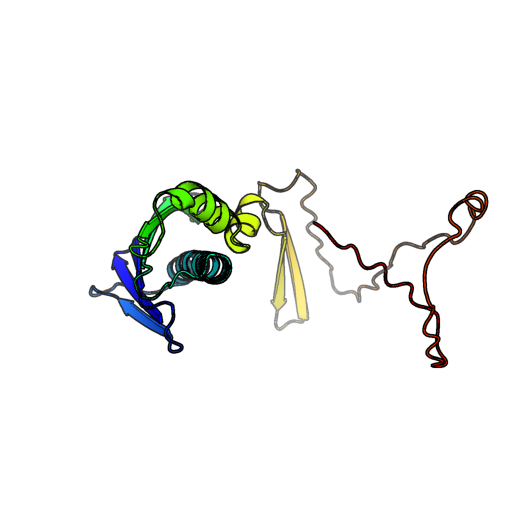? -29.054 35.267 1.059 1.00 32.22 178 GLY A N 1
ATOM 1394 C CA . GLY A 1 178 ? -27.982 35.259 2.070 1.00 32.22 178 GLY A CA 1
ATOM 1395 C C . GLY A 1 178 ? -26.603 35.830 1.705 1.00 32.22 178 GLY A C 1
ATOM 1396 O O . GLY A 1 178 ? -25.733 35.088 1.282 1.00 32.22 178 GLY A O 1
ATOM 1397 N N . ARG A 1 179 ? -26.399 37.127 2.004 1.00 36.16 179 ARG A N 1
ATOM 1398 C CA . ARG A 1 179 ? -25.128 37.866 2.244 1.00 36.16 179 ARG A CA 1
ATOM 1399 C C . ARG A 1 179 ? -23.944 37.608 1.288 1.00 36.16 179 ARG A C 1
ATOM 1401 O O . ARG A 1 179 ? -23.132 36.715 1.502 1.00 36.16 179 ARG A O 1
ATOM 1408 N N . LEU A 1 180 ? -23.761 38.527 0.331 1.00 31.92 180 LEU A N 1
ATOM 1409 C CA . LEU A 1 180 ? -22.473 38.766 -0.330 1.00 31.92 180 LEU A CA 1
ATOM 1410 C C . LEU A 1 180 ? -21.521 39.510 0.623 1.00 31.92 180 LEU A C 1
ATOM 1412 O O . LEU A 1 180 ? -21.838 40.601 1.092 1.00 31.92 180 LEU A O 1
ATOM 1416 N N . LEU A 1 181 ? -20.340 38.940 0.853 1.00 34.81 181 LEU A N 1
ATOM 1417 C CA . LEU A 1 181 ? -19.150 39.673 1.285 1.00 34.81 181 LEU A CA 1
ATOM 1418 C C . LEU A 1 181 ? -18.415 40.142 0.026 1.00 34.81 181 LEU A C 1
ATOM 1420 O O . LEU A 1 181 ? -17.915 39.324 -0.745 1.00 34.81 181 LEU A O 1
ATOM 1424 N N . THR A 1 182 ? -18.375 41.453 -0.195 1.00 35.62 182 THR A N 1
ATOM 1425 C CA . THR A 1 182 ? -17.643 42.071 -1.305 1.00 35.62 182 THR A CA 1
ATOM 1426 C C . THR A 1 182 ? -16.220 42.370 -0.841 1.00 35.62 182 THR A C 1
ATOM 1428 O O . THR A 1 182 ? -16.005 43.286 -0.053 1.00 35.62 182 THR A O 1
ATOM 1431 N N . VAL A 1 183 ? -15.240 41.600 -1.312 1.00 38.59 183 VAL A N 1
ATOM 1432 C CA . VAL A 1 183 ? -13.819 41.951 -1.185 1.00 38.59 183 VAL A CA 1
ATOM 1433 C C . VAL A 1 183 ? -13.405 42.623 -2.490 1.00 38.59 183 VAL A C 1
ATOM 1435 O O . VAL A 1 183 ? -13.426 41.998 -3.547 1.00 38.59 183 VAL A O 1
ATOM 1438 N N . HIS A 1 184 ? -13.073 43.912 -2.425 1.00 35.41 184 HIS A N 1
ATOM 1439 C CA . HIS A 1 184 ? -12.489 44.642 -3.546 1.00 35.41 184 HIS A CA 1
ATOM 1440 C C . HIS A 1 184 ? -10.977 44.404 -3.575 1.00 35.41 184 HIS A C 1
ATOM 1442 O O . HIS A 1 184 ? -10.235 44.997 -2.798 1.00 35.41 184 HIS A O 1
ATOM 1448 N N . THR A 1 185 ? -10.512 43.588 -4.516 1.00 41.56 185 THR A N 1
ATOM 1449 C CA . THR A 1 185 ? -9.136 43.646 -5.017 1.00 41.56 185 THR A CA 1
ATOM 1450 C C . THR A 1 185 ? -9.198 43.805 -6.533 1.00 41.56 185 THR A C 1
ATOM 1452 O O . THR A 1 185 ? -9.912 43.086 -7.229 1.00 41.56 185 THR A O 1
ATOM 1455 N N . GLY A 1 186 ? -8.532 44.841 -7.045 1.00 46.94 186 GLY A N 1
ATOM 1456 C CA . GLY A 1 186 ? -8.495 45.148 -8.471 1.00 46.94 186 GLY A CA 1
ATOM 1457 C C . GLY A 1 186 ? -7.794 44.035 -9.245 1.00 46.94 186 GLY A C 1
ATOM 1458 O O . GLY A 1 186 ? -6.589 43.856 -9.111 1.00 46.94 186 GLY A O 1
ATOM 1459 N N . GLY A 1 187 ? -8.559 43.299 -10.048 1.00 45.75 187 GLY A N 1
ATOM 1460 C CA . GLY A 1 187 ? -8.054 42.254 -10.937 1.00 45.75 187 GLY A CA 1
ATOM 1461 C C . GLY A 1 187 ? -9.077 41.135 -11.118 1.00 45.75 187 GLY A C 1
ATOM 1462 O O . GLY A 1 187 ? -9.331 40.400 -10.179 1.00 45.75 187 GLY A O 1
ATOM 1463 N N . LEU A 1 188 ? -9.666 41.070 -12.320 1.00 41.78 188 LEU A N 1
ATOM 1464 C CA . LEU A 1 188 ? -10.509 40.023 -12.938 1.00 41.78 188 LEU A CA 1
ATOM 1465 C C . LEU A 1 188 ? -11.305 39.055 -12.016 1.00 41.78 188 LEU A C 1
ATOM 1467 O O . LEU A 1 188 ? -10.716 38.274 -11.272 1.00 41.78 188 LEU A O 1
ATOM 1471 N N . PRO A 1 189 ? -12.647 38.972 -12.147 1.00 37.03 189 PRO A N 1
ATOM 1472 C CA . PRO A 1 189 ? -13.455 38.064 -11.336 1.00 37.03 189 PRO A CA 1
ATOM 1473 C C . PRO A 1 189 ? -13.222 36.593 -11.722 1.00 37.03 189 PRO A C 1
ATOM 1475 O O . PRO A 1 189 ? -13.622 36.139 -12.793 1.00 37.03 189 PRO A O 1
ATOM 1478 N N . LEU A 1 190 ? -12.619 35.828 -10.811 1.00 38.78 190 LEU A N 1
ATOM 1479 C CA . LEU A 1 190 ? -12.626 34.365 -10.824 1.00 38.78 190 LEU A CA 1
ATOM 1480 C C . LEU A 1 190 ? -13.880 33.866 -10.093 1.00 38.78 190 LEU A C 1
ATOM 1482 O O . LEU A 1 190 ? -14.007 34.012 -8.879 1.00 38.78 190 LEU A O 1
ATOM 1486 N N . CYS A 1 191 ? -14.812 33.248 -10.821 1.00 33.81 191 CYS A N 1
ATOM 1487 C CA . CYS A 1 191 ? -15.907 32.495 -10.212 1.00 33.81 191 CYS A CA 1
ATOM 1488 C C . CYS A 1 191 ? -15.389 31.135 -9.726 1.00 33.81 191 CYS A C 1
ATOM 1490 O O . CYS A 1 191 ? -15.208 30.214 -10.520 1.00 33.81 191 CYS A O 1
ATOM 1492 N N . VAL A 1 192 ? -15.193 30.986 -8.416 1.00 36.72 192 VAL A N 1
ATOM 1493 C CA . VAL A 1 192 ? -14.939 29.683 -7.786 1.00 36.72 192 VAL A CA 1
ATOM 1494 C C . VAL A 1 192 ? -16.282 29.068 -7.384 1.00 36.72 192 VAL A C 1
ATOM 1496 O O . VAL A 1 192 ? -16.939 29.542 -6.462 1.00 36.72 192 VAL A O 1
ATOM 1499 N N . CYS A 1 193 ? -16.713 28.012 -8.080 1.00 34.69 193 CYS A N 1
ATOM 1500 C CA . CYS A 1 193 ? -17.855 27.198 -7.657 1.00 34.69 193 CYS A CA 1
ATOM 1501 C C . CYS A 1 193 ? -17.389 26.135 -6.657 1.00 34.69 193 CYS A C 1
ATOM 1503 O O . CYS A 1 193 ? -16.699 25.185 -7.024 1.00 34.69 193 CYS A O 1
ATOM 1505 N N . PHE A 1 194 ? -17.794 26.277 -5.396 1.00 29.72 194 PHE A N 1
ATOM 1506 C CA . PHE A 1 194 ? -17.581 25.264 -4.367 1.00 29.72 194 PHE A CA 1
ATOM 1507 C C . PHE A 1 194 ? -18.659 24.178 -4.501 1.00 29.72 194 PHE A C 1
ATOM 1509 O O . PHE A 1 194 ? -19.835 24.421 -4.230 1.00 29.72 194 PHE A O 1
ATOM 1516 N N . LYS A 1 195 ? -18.280 22.975 -4.946 1.00 30.95 195 LYS A N 1
ATOM 1517 C CA . LYS A 1 195 ? -19.179 21.813 -4.980 1.00 30.95 195 LYS A CA 1
ATOM 1518 C C . LYS A 1 195 ? -19.076 21.087 -3.638 1.00 30.95 195 LYS A C 1
ATOM 1520 O O . LYS A 1 195 ? -18.068 20.452 -3.350 1.00 30.95 195 LYS A O 1
ATOM 1525 N N . ARG A 1 196 ? -20.106 21.225 -2.802 1.00 29.95 196 ARG A N 1
ATOM 1526 C CA . ARG A 1 196 ? -20.249 20.508 -1.528 1.00 29.95 196 ARG A CA 1
ATOM 1527 C C . ARG A 1 196 ? -20.903 19.156 -1.836 1.00 29.95 196 ARG A C 1
ATOM 1529 O O . ARG A 1 196 ? -22.072 19.133 -2.208 1.00 29.95 196 ARG A O 1
ATOM 1536 N N . SER A 1 197 ? -20.147 18.065 -1.765 1.00 44.94 197 SER A N 1
ATOM 1537 C CA . SER A 1 197 ? -20.703 16.710 -1.865 1.00 44.94 197 SER A CA 1
ATOM 1538 C C . SER A 1 197 ? -21.087 16.235 -0.465 1.00 44.94 197 SER A C 1
ATOM 1540 O O . SER A 1 197 ? -20.252 16.293 0.438 1.00 44.94 197 SER A O 1
ATOM 1542 N N . PHE A 1 198 ? -22.350 15.843 -0.305 1.00 52.66 198 PHE A N 1
ATOM 1543 C CA . PHE A 1 198 ? -22.829 15.001 0.792 1.00 52.66 198 PHE A CA 1
ATOM 1544 C C . PHE A 1 198 ? -22.559 13.534 0.459 1.00 52.66 198 PHE A C 1
ATOM 1546 O O . PHE A 1 198 ? -22.583 13.212 -0.754 1.00 52.66 198 PHE A O 1
#

Radius of gyration: 25.25 Å; chains: 1; bounding box: 60×59×54 Å

Secondary structure (DSSP, 8-state):
-EEEEEETTEEEEE-TTSSS-EEEESSTT----HHHHHHHHHHHHHHHHHHHHHHHTT---TT-EEEEEEEEETTTTEEEEEEEEEE-TTS-GGGHHHHHHHHHT-HHHHHHHH--EEEEEEEPTTS-EEEEEEE-TTS-----------S-----------------S----------------SS-----------

Sequence (198 aa):
MKIRLLGETELTARDLHEAELSVTADGEGLRFGAMEMFVTSLALCTYAVLASYARQIETGVADLQIRMRWRYRDRPYRIDAVNMDIRWPELPENRVDAATRAAAECTLRQTIERGVEVETTLHRRDGRVRSVRRSGPYGPSGRKSVKVSGRGVVYIGGPAISSAAVCSDRRRRIAAWGRLLTVHTGGLPLCVCFKRSF